Protein AF-0000000083109473 (afdb_homodimer)

Organism: NCBI:txid185642

Solvent-accessible surface area (backbone atoms only — not comparable to full-atom values): 11206 Å² total; per-residue (Å²): 63,61,75,88,48,45,66,63,52,54,71,68,38,37,42,41,31,37,30,34,54,44,98,87,69,42,60,44,39,35,46,24,31,41,76,47,74,61,96,52,35,42,28,25,39,56,46,63,74,85,69,78,60,87,56,74,45,78,36,60,26,15,35,26,34,45,51,58,95,47,79,69,58,28,30,33,41,32,38,26,33,36,26,55,34,50,52,62,97,41,37,34,54,30,45,54,75,45,76,44,62,25,45,46,73,73,129,64,61,76,88,48,45,66,62,52,54,71,66,39,37,43,41,32,37,32,35,56,44,97,86,69,43,62,44,39,35,47,25,31,39,74,46,74,62,97,52,35,41,28,25,39,56,48,63,72,84,68,78,60,86,57,74,44,78,36,58,26,15,36,27,34,46,52,58,95,48,80,68,59,27,29,33,40,32,39,26,32,37,25,56,35,53,52,62,97,41,36,33,54,30,44,55,75,46,77,46,62,24,46,46,75,73,130

Radius of gyration: 15.77 Å; Cα contacts (8 Å, |Δi|>4): 554; chains: 2; bounding box: 43×41×36 Å

Foldseek 3Di:
DDPVCAVVVVVVFFKDWKWWQAPVRDIDIFIWTWDDDDPFKTKIQTDDDDRDPPDKDKTKMKTWGWDDPDPLFIWTKIFTAIWTPDDDPRMIMGGTDDMDIDTNPDD/DDPVCQVVVVVVFFKDWKWWQAPVRDIDIFIWTWDDDDPFKTKIQTDDDDRPPPDKDKTKMKTWGWDDPDPLFIWTKIFIAIWTPDDDPRMIMGGTDDMDIDTNPDD

Structure (mmCIF, N/CA/C/O backbone):
data_AF-0000000083109473-model_v1
#
loop_
_entity.id
_entity.type
_entity.pdbx_description
1 polymer 'Uncharacterized protein'
#
loop_
_atom_site.group_PDB
_atom_site.id
_atom_site.type_symbol
_atom_site.label_atom_id
_atom_site.label_alt_id
_atom_site.label_comp_id
_atom_site.label_asym_id
_atom_site.label_entity_id
_atom_site.label_seq_id
_atom_site.pdbx_PDB_ins_code
_atom_site.Cartn_x
_atom_site.Cartn_y
_atom_site.Cartn_z
_atom_site.occupancy
_atom_site.B_iso_or_equiv
_atom_site.auth_seq_id
_atom_site.auth_comp_id
_atom_site.auth_asym_id
_atom_site.auth_atom_id
_atom_site.pdbx_PDB_model_num
ATOM 1 N N . MET A 1 1 ? 16.203 -0.706 -6.805 1 89.31 1 MET A N 1
ATOM 2 C CA . MET A 1 1 ? 16.938 0.557 -6.727 1 89.31 1 MET A CA 1
ATOM 3 C C . MET A 1 1 ? 18.109 0.446 -5.762 1 89.31 1 MET A C 1
ATOM 5 O O . MET A 1 1 ? 18.016 -0.231 -4.734 1 89.31 1 MET A O 1
ATOM 9 N N . ALA A 1 2 ? 19.234 1.032 -6.312 1 89.25 2 ALA A N 1
ATOM 10 C CA . ALA A 1 2 ? 20.375 1.071 -5.398 1 89.25 2 ALA A CA 1
ATOM 11 C C . ALA A 1 2 ? 20.094 1.984 -4.207 1 89.25 2 ALA A C 1
ATOM 13 O O . ALA A 1 2 ? 19.344 2.955 -4.328 1 89.25 2 ALA A O 1
ATOM 14 N N . GLU A 1 3 ? 20.719 1.641 -3.055 1 90.44 3 GLU A N 1
ATOM 15 C CA . GLU A 1 3 ? 20.484 2.373 -1.815 1 90.44 3 GLU A CA 1
ATOM 16 C C . GLU A 1 3 ? 20.859 3.846 -1.963 1 90.44 3 GLU A C 1
ATOM 18 O O . GLU A 1 3 ? 20.219 4.719 -1.372 1 90.44 3 GLU A O 1
ATOM 23 N N . ASP A 1 4 ? 21.859 4.094 -2.703 1 94.19 4 ASP A N 1
ATOM 24 C CA . ASP A 1 4 ? 22.344 5.469 -2.828 1 94.19 4 ASP A CA 1
ATOM 25 C C . ASP A 1 4 ? 21.391 6.301 -3.689 1 94.19 4 ASP A C 1
ATOM 27 O O . ASP A 1 4 ? 21.469 7.527 -3.709 1 94.19 4 ASP A O 1
ATOM 31 N N . GLU A 1 5 ? 20.453 5.707 -4.387 1 96.25 5 GLU A N 1
ATOM 32 C CA . GLU A 1 5 ? 19.469 6.379 -5.234 1 96.25 5 GLU A CA 1
ATOM 33 C C . GLU A 1 5 ? 18.219 6.766 -4.441 1 96.25 5 GLU A C 1
ATOM 35 O O . GLU A 1 5 ? 17.391 7.535 -4.922 1 96.25 5 GLU A O 1
ATOM 40 N N . LEU A 1 6 ? 18.156 6.32 -3.24 1 96.12 6 LEU A N 1
ATOM 41 C CA . LEU A 1 6 ? 16.938 6.469 -2.438 1 96.12 6 LEU A CA 1
ATOM 42 C C . LEU A 1 6 ? 16.609 7.941 -2.209 1 96.12 6 LEU A C 1
ATOM 44 O O . LEU A 1 6 ? 15.477 8.375 -2.422 1 96.12 6 LEU A O 1
ATOM 48 N N . PRO A 1 7 ? 17.594 8.82 -1.808 1 96.5 7 PRO A N 1
ATOM 49 C CA . PRO A 1 7 ? 17.234 10.227 -1.58 1 96.5 7 PRO A CA 1
ATOM 50 C C . PRO A 1 7 ? 16.656 10.898 -2.826 1 96.5 7 PRO A C 1
ATOM 52 O O . PRO A 1 7 ? 15.688 11.648 -2.734 1 96.5 7 PRO A O 1
ATOM 55 N N . MET A 1 8 ? 17.203 10.672 -3.938 1 96.81 8 MET A N 1
ATOM 56 C CA . MET A 1 8 ? 16.719 11.273 -5.176 1 96.81 8 MET A CA 1
ATOM 57 C C . MET A 1 8 ? 15.336 10.758 -5.527 1 96.81 8 MET A C 1
ATOM 59 O O . MET A 1 8 ? 14.484 11.516 -5.996 1 96.81 8 MET A O 1
ATOM 63 N N . PHE A 1 9 ? 15.172 9.492 -5.363 1 97.5 9 PHE A N 1
ATOM 64 C CA . PHE A 1 9 ? 13.867 8.891 -5.598 1 97.5 9 PHE A CA 1
ATOM 65 C C . PHE A 1 9 ? 12.805 9.547 -4.723 1 97.5 9 PHE A C 1
ATOM 67 O O . PHE A 1 9 ? 11.75 9.961 -5.219 1 97.5 9 PHE A O 1
ATOM 74 N N . LEU A 1 10 ? 13.047 9.703 -3.438 1 97.94 10 LEU A N 1
ATOM 75 C CA . LEU A 1 10 ? 12.086 10.266 -2.496 1 97.94 10 LEU A CA 1
ATOM 76 C C . LEU A 1 10 ? 11.852 11.75 -2.775 1 97.94 10 LEU A C 1
ATOM 78 O O . LEU A 1 10 ? 10.75 12.258 -2.559 1 97.94 10 LEU A O 1
ATOM 82 N N . ALA A 1 11 ? 12.883 12.422 -3.254 1 97.5 11 ALA A N 1
ATOM 83 C CA . ALA A 1 11 ? 12.773 13.844 -3.568 1 97.5 11 ALA A CA 1
ATOM 84 C C . ALA A 1 11 ? 11.742 14.078 -4.668 1 97.5 11 ALA A C 1
ATOM 86 O O . ALA A 1 11 ? 11.203 15.18 -4.805 1 97.5 11 ALA A O 1
ATOM 87 N N . GLN A 1 12 ? 11.438 13.102 -5.492 1 97.5 12 GLN A N 1
ATOM 88 C CA . GLN A 1 12 ? 10.453 13.211 -6.559 1 97.5 12 GLN A CA 1
ATOM 89 C C . GLN A 1 12 ? 9.031 13.023 -6.023 1 97.5 12 GLN A C 1
ATOM 91 O O . GLN A 1 12 ? 8.07 13.039 -6.789 1 97.5 12 GLN A O 1
ATOM 96 N N . ARG A 1 13 ? 8.891 12.773 -4.758 1 97.75 13 ARG A N 1
ATOM 97 C CA . ARG A 1 13 ? 7.617 12.633 -4.062 1 97.75 13 ARG A CA 1
ATOM 98 C C . ARG A 1 13 ? 6.781 11.516 -4.676 1 97.75 13 ARG A C 1
ATOM 100 O O . ARG A 1 13 ? 5.637 11.734 -5.074 1 97.75 13 ARG A O 1
ATOM 107 N N . PRO A 1 14 ? 7.414 10.312 -4.645 1 97.94 14 PRO A N 1
ATOM 108 C CA . PRO A 1 14 ? 6.707 9.188 -5.254 1 97.94 14 PRO A CA 1
ATOM 109 C C . PRO A 1 14 ? 5.41 8.844 -4.523 1 97.94 14 PRO A C 1
ATOM 111 O O . PRO A 1 14 ? 5.258 9.164 -3.344 1 97.94 14 PRO A O 1
ATOM 114 N N . THR A 1 15 ? 4.516 8.172 -5.258 1 97.12 15 THR A N 1
ATOM 115 C CA . THR A 1 15 ? 3.242 7.699 -4.727 1 97.12 15 THR A CA 1
ATOM 116 C C . THR A 1 15 ? 3.324 6.219 -4.367 1 97.12 15 THR A C 1
ATOM 118 O O . THR A 1 15 ? 4.195 5.504 -4.859 1 97.12 15 THR A O 1
ATOM 121 N N . GLY A 1 16 ? 2.434 5.809 -3.549 1 97.25 16 GLY A N 1
ATOM 122 C CA . GLY A 1 16 ? 2.279 4.43 -3.119 1 97.25 16 GLY A CA 1
ATOM 123 C C . GLY A 1 16 ? 1.173 4.242 -2.098 1 97.25 16 GLY A C 1
ATOM 124 O O . GLY A 1 16 ? 0.031 4.641 -2.332 1 97.25 16 GLY A O 1
ATOM 125 N N . ALA A 1 17 ? 1.591 3.492 -0.991 1 97.69 17 ALA A N 1
ATOM 126 C CA . ALA A 1 17 ? 0.589 3.215 0.036 1 97.69 17 ALA A CA 1
ATOM 127 C C . ALA A 1 17 ? 1.208 3.246 1.43 1 97.69 17 ALA A C 1
ATOM 129 O O . ALA A 1 17 ? 2.414 3.035 1.586 1 97.69 17 ALA A O 1
ATOM 130 N N . ILE A 1 18 ? 0.401 3.547 2.375 1 97.12 18 ILE A N 1
ATOM 131 C CA . ILE A 1 18 ? 0.728 3.352 3.783 1 97.12 18 ILE A CA 1
ATOM 132 C C . ILE A 1 18 ? -0.188 2.287 4.383 1 97.12 18 ILE A C 1
ATOM 134 O O . ILE A 1 18 ? -1.39 2.266 4.105 1 97.12 18 ILE A O 1
ATOM 138 N N . CYS A 1 19 ? 0.355 1.476 5.148 1 96.5 19 CYS A N 1
ATOM 139 C CA . CYS A 1 19 ? -0.359 0.414 5.848 1 96.5 19 CYS A CA 1
ATOM 140 C C . CYS A 1 19 ? -0.305 0.623 7.355 1 96.5 19 CYS A C 1
ATOM 142 O O . CYS A 1 19 ? 0.757 0.91 7.91 1 96.5 19 CYS A O 1
ATOM 144 N N . VAL A 1 20 ? -1.401 0.48 7.988 1 95.31 20 VAL A N 1
ATOM 145 C CA . VAL A 1 20 ? -1.485 0.603 9.438 1 95.31 20 VAL A CA 1
ATOM 146 C C . VAL A 1 20 ? -2.443 -0.449 9.992 1 95.31 20 VAL A C 1
ATOM 148 O O . VAL A 1 20 ? -3.188 -1.078 9.242 1 95.31 20 VAL A O 1
ATOM 151 N N . VAL A 1 21 ? -2.303 -0.639 11.266 1 89.44 21 VAL A N 1
ATOM 152 C CA . VAL A 1 21 ? -3.357 -1.321 12.016 1 89.44 21 VAL A CA 1
ATOM 153 C C . VAL A 1 21 ? -4.312 -0.294 12.617 1 89.44 21 VAL A C 1
ATOM 155 O O . VAL A 1 21 ? -3.893 0.57 13.391 1 89.44 21 VAL A O 1
ATOM 158 N N . ASP A 1 22 ? -5.504 -0.406 12.219 1 81 22 ASP A N 1
ATOM 159 C CA . ASP A 1 22 ? -6.43 0.628 12.672 1 81 22 ASP A CA 1
ATOM 160 C C . ASP A 1 22 ? -6.934 0.334 14.078 1 81 22 ASP A C 1
ATOM 162 O O . ASP A 1 22 ? -6.461 -0.601 14.734 1 81 22 ASP A O 1
ATOM 166 N N . ALA A 1 23 ? -7.879 1.216 14.562 1 77.81 23 ALA A N 1
ATOM 167 C CA . ALA A 1 23 ? -8.336 1.169 15.953 1 77.81 23 ALA A CA 1
ATOM 168 C C . ALA A 1 23 ? -9.055 -0.147 16.25 1 77.81 23 ALA A C 1
ATOM 170 O O . ALA A 1 23 ? -9.125 -0.572 17.406 1 77.81 23 ALA A O 1
ATOM 171 N N . ASP A 1 24 ? -9.609 -0.786 15.227 1 79.19 24 ASP A N 1
ATOM 172 C CA . ASP A 1 24 ? -10.312 -2.055 15.406 1 79.19 24 ASP A CA 1
ATOM 173 C C . ASP A 1 24 ? -9.344 -3.234 15.281 1 79.19 24 ASP A C 1
ATOM 175 O O . ASP A 1 24 ? -9.773 -4.391 15.266 1 79.19 24 ASP A O 1
ATOM 179 N N . GLY A 1 25 ? -8.062 -2.949 15.148 1 83.06 25 GLY A N 1
ATOM 180 C CA . GLY A 1 25 ? -7.059 -3.99 15.008 1 83.06 25 GLY A CA 1
ATOM 181 C C . GLY A 1 25 ? -6.977 -4.562 13.609 1 83.06 25 GLY A C 1
ATOM 182 O O . GLY A 1 25 ? -6.344 -5.598 13.391 1 83.06 25 GLY A O 1
ATOM 183 N N . GLN A 1 26 ? -7.621 -3.932 12.68 1 87.88 26 GLN A N 1
ATOM 184 C CA . GLN A 1 26 ? -7.633 -4.414 11.297 1 87.88 26 GLN A CA 1
ATOM 185 C C . GLN A 1 26 ? -6.555 -3.73 10.469 1 87.88 26 GLN A C 1
ATOM 187 O O . GLN A 1 26 ? -6.227 -2.564 10.703 1 87.88 26 GLN A O 1
ATOM 192 N N . LEU A 1 27 ? -6.016 -4.52 9.531 1 93.5 27 LEU A N 1
ATOM 193 C CA . LEU A 1 27 ? -5.055 -3.949 8.602 1 93.5 27 LEU A CA 1
ATOM 194 C C . LEU A 1 27 ? -5.746 -3.018 7.609 1 93.5 27 LEU A C 1
ATOM 196 O O . LEU A 1 27 ? -6.781 -3.371 7.035 1 93.5 27 LEU A O 1
ATOM 200 N N . LEU A 1 28 ? -5.234 -1.873 7.512 1 94.75 28 LEU A N 1
ATOM 201 C CA . LEU A 1 28 ? -5.758 -0.86 6.598 1 94.75 28 LEU A CA 1
ATOM 202 C C . LEU A 1 28 ? -4.648 -0.296 5.719 1 94.75 28 LEU A C 1
ATOM 204 O O . LEU A 1 28 ? -3.637 0.195 6.227 1 94.75 28 LEU A O 1
ATOM 208 N N . ALA A 1 29 ? -4.762 -0.419 4.449 1 96.25 29 ALA A N 1
ATOM 209 C CA . ALA A 1 29 ? -3.863 0.189 3.473 1 96.25 29 ALA A CA 1
ATOM 210 C C . ALA A 1 29 ? -4.543 1.349 2.748 1 96.25 29 ALA A C 1
ATOM 212 O O . ALA A 1 29 ? -5.672 1.214 2.27 1 96.25 29 ALA A O 1
ATOM 213 N N . LEU A 1 30 ? -3.918 2.49 2.645 1 95.38 30 LEU A N 1
ATOM 214 C CA . LEU A 1 30 ? -4.438 3.693 2.006 1 95.38 30 LEU A CA 1
ATOM 215 C C . LEU A 1 30 ? -3.434 4.258 1.007 1 95.38 30 LEU A C 1
ATOM 217 O O . LEU A 1 30 ? -2.223 4.133 1.202 1 95.38 30 LEU A O 1
ATOM 221 N N . PRO A 1 31 ? -3.926 4.891 -0.05 1 96.19 31 PRO A N 1
ATOM 222 C CA . PRO A 1 31 ? -2.988 5.582 -0.938 1 96.19 31 PRO A CA 1
ATOM 223 C C . PRO A 1 31 ? -2.205 6.68 -0.226 1 96.19 31 PRO A C 1
ATOM 225 O O . PRO A 1 31 ? -2.752 7.375 0.634 1 96.19 31 PRO A O 1
ATOM 228 N N . ALA A 1 32 ? -0.976 6.797 -0.579 1 96.56 32 ALA A N 1
ATOM 229 C CA . ALA A 1 32 ? -0.123 7.793 0.061 1 96.56 32 ALA A CA 1
ATOM 230 C C . ALA A 1 32 ? 0.896 8.359 -0.925 1 96.56 32 ALA A C 1
ATOM 232 O O . ALA A 1 32 ? 1.277 7.684 -1.887 1 96.56 32 ALA A O 1
ATOM 233 N N . ARG A 1 33 ? 1.326 9.602 -0.652 1 96.81 33 ARG A N 1
ATOM 234 C CA . ARG A 1 33 ? 2.398 10.273 -1.383 1 96.81 33 ARG A CA 1
ATOM 235 C C . ARG A 1 33 ? 3.443 10.836 -0.426 1 96.81 33 ARG A C 1
ATOM 237 O O . ARG A 1 33 ? 3.104 11.539 0.528 1 96.81 33 ARG A O 1
ATOM 244 N N . VAL A 1 34 ? 4.68 10.586 -0.738 1 98.25 34 VAL A N 1
ATOM 245 C CA . VAL A 1 34 ? 5.766 11.109 0.086 1 98.25 34 VAL A CA 1
ATOM 246 C C . VAL A 1 34 ? 5.852 12.625 -0.084 1 98.25 34 VAL A C 1
ATOM 248 O O . VAL A 1 34 ? 5.848 13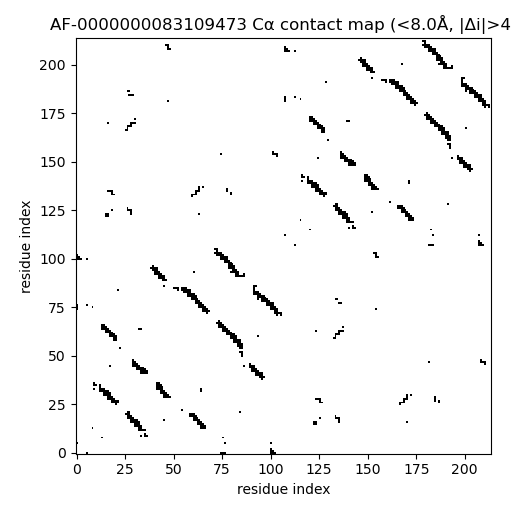.133 -1.209 1 98.25 34 VAL A O 1
ATOM 251 N N . VAL A 1 35 ? 5.973 13.305 1.059 1 97.38 35 VAL A N 1
ATOM 252 C CA . VAL A 1 35 ? 6.027 14.758 0.957 1 97.38 35 VAL A CA 1
ATOM 253 C C . VAL A 1 35 ? 7.289 15.281 1.642 1 97.38 35 VAL A C 1
ATOM 255 O O . VAL A 1 35 ? 7.719 16.406 1.388 1 97.38 35 VAL A O 1
ATOM 258 N N . ASP A 1 36 ? 7.812 14.539 2.574 1 97.75 36 ASP A N 1
ATOM 259 C CA . ASP A 1 36 ? 9.062 14.883 3.246 1 97.75 36 ASP A CA 1
ATOM 260 C C . ASP A 1 36 ? 9.781 13.633 3.754 1 97.75 36 ASP A C 1
ATOM 262 O O . ASP A 1 36 ? 9.148 12.586 3.947 1 97.75 36 ASP A O 1
ATOM 266 N N . PHE A 1 37 ? 11.117 13.75 3.848 1 97.69 37 PHE A N 1
ATOM 267 C CA . PHE A 1 37 ? 11.883 12.609 4.336 1 97.69 37 PHE A CA 1
ATOM 268 C C . PHE A 1 37 ? 13.242 13.055 4.855 1 97.69 37 PHE A C 1
ATOM 270 O O . PHE A 1 37 ? 13.828 14.008 4.34 1 97.69 37 PHE A O 1
ATOM 277 N N . ASP A 1 38 ? 13.664 12.375 5.914 1 95.69 38 ASP A N 1
ATOM 278 C CA . ASP A 1 38 ? 15.047 12.453 6.379 1 95.69 38 ASP A CA 1
ATOM 279 C C . ASP A 1 38 ? 15.523 11.102 6.898 1 95.69 38 ASP A C 1
ATOM 281 O O . ASP A 1 38 ? 14.953 10.062 6.566 1 95.69 38 ASP A O 1
ATOM 285 N N . SER A 1 39 ? 16.609 11.039 7.645 1 90.88 39 SER A N 1
ATOM 286 C CA . SER A 1 39 ? 17.188 9.758 8.047 1 90.88 39 SER A CA 1
ATOM 287 C C . SER A 1 39 ? 16.312 9.055 9.078 1 90.88 39 SER A C 1
ATOM 289 O O . SER A 1 39 ? 16.375 7.836 9.234 1 90.88 39 SER A O 1
ATOM 291 N N . ALA A 1 40 ? 15.445 9.789 9.711 1 96.56 40 ALA A N 1
ATOM 292 C CA . ALA A 1 40 ? 14.719 9.234 10.852 1 96.56 40 ALA A CA 1
ATOM 293 C C . ALA A 1 40 ? 13.227 9.133 10.555 1 96.56 40 ALA A C 1
ATOM 295 O O . ALA A 1 40 ? 12.5 8.398 11.234 1 96.56 40 ALA A O 1
ATOM 296 N N . THR A 1 41 ? 12.828 9.961 9.578 1 98.12 41 THR A N 1
ATOM 297 C CA . THR A 1 41 ? 11.383 10.016 9.391 1 98.12 41 THR A CA 1
ATOM 298 C C . THR A 1 41 ? 11.031 10.07 7.906 1 98.12 41 THR A C 1
ATOM 300 O O . THR A 1 41 ? 11.852 10.469 7.082 1 98.12 41 THR A O 1
ATOM 303 N N . ILE A 1 42 ? 9.875 9.641 7.547 1 98.44 42 ILE A N 1
ATOM 304 C CA . ILE A 1 42 ? 9.242 9.844 6.25 1 98.44 42 ILE A CA 1
ATOM 305 C C . ILE A 1 42 ? 7.805 10.328 6.449 1 98.44 42 ILE A C 1
ATOM 307 O O . ILE A 1 42 ? 7.047 9.75 7.227 1 98.44 42 ILE A O 1
ATOM 311 N N . ALA A 1 43 ? 7.492 11.461 5.859 1 98.12 43 ALA A N 1
ATOM 312 C CA . ALA A 1 43 ? 6.148 12.031 5.918 1 98.12 43 ALA A CA 1
ATOM 313 C C . ALA A 1 43 ? 5.395 11.789 4.613 1 98.12 43 ALA A C 1
ATOM 315 O O . ALA A 1 43 ? 5.953 11.969 3.525 1 98.12 43 ALA A O 1
ATOM 316 N N . VAL A 1 44 ? 4.105 11.352 4.762 1 97.44 44 VAL A N 1
ATOM 317 C CA . VAL A 1 44 ? 3.271 11.094 3.592 1 97.44 44 VAL A CA 1
ATOM 318 C C . VAL A 1 44 ? 1.915 11.773 3.762 1 97.44 44 VAL A C 1
ATOM 320 O O . VAL A 1 44 ? 1.393 11.867 4.875 1 97.44 44 VAL A O 1
ATOM 323 N N . THR A 1 45 ? 1.381 12.312 2.666 1 95.31 45 THR A N 1
ATOM 324 C CA . THR A 1 45 ? -0.047 12.617 2.646 1 95.31 45 THR A CA 1
ATOM 325 C C . THR A 1 45 ? -0.864 11.344 2.436 1 95.31 45 THR A C 1
ATOM 327 O O . THR A 1 45 ? -0.491 10.484 1.631 1 95.31 45 THR A O 1
ATOM 330 N N . VAL A 1 46 ? -1.904 11.211 3.207 1 93.69 46 VAL A N 1
ATOM 331 C CA . VAL A 1 46 ? -2.76 10.031 3.135 1 93.69 46 VAL A CA 1
ATOM 332 C C . VAL A 1 46 ? -4.113 10.406 2.541 1 93.69 46 VAL A C 1
ATOM 334 O O . VAL A 1 46 ? -4.754 11.367 2.992 1 93.69 46 VAL A O 1
ATOM 337 N N . ASP A 1 47 ? -4.461 9.711 1.501 1 82.81 47 ASP A N 1
ATOM 338 C CA . ASP A 1 47 ? -5.711 9.961 0.786 1 82.81 47 ASP A CA 1
ATOM 339 C C . ASP A 1 47 ? -6.613 8.727 0.815 1 82.81 47 ASP A C 1
ATOM 341 O O . ASP A 1 47 ? -6.195 7.652 1.257 1 82.81 47 ASP A O 1
ATOM 345 N N . GLY A 1 48 ? -7.859 8.945 0.378 1 69.94 48 GLY A N 1
ATOM 346 C CA . GLY A 1 48 ? -8.852 7.875 0.327 1 69.94 48 GLY A CA 1
ATOM 347 C C . GLY A 1 48 ? -9.914 8 1.396 1 69.94 48 GLY A C 1
ATOM 348 O O . GLY A 1 48 ? -10.578 9.039 1.506 1 69.94 48 GLY A O 1
ATOM 349 N N . VAL A 1 49 ? -9.922 7.043 2.307 1 65.75 49 VAL A N 1
ATOM 350 C CA . VAL A 1 49 ? -11.07 6.957 3.203 1 65.75 49 VAL A CA 1
ATOM 351 C C . VAL A 1 49 ? -10.844 7.852 4.422 1 65.75 49 VAL A C 1
ATOM 353 O O . VAL A 1 49 ? -9.695 8.133 4.789 1 65.75 49 VAL A O 1
ATOM 356 N N . ASP A 1 50 ? -11.945 8.352 4.766 1 68.69 50 ASP A N 1
ATOM 357 C CA . ASP A 1 50 ? -11.914 9.055 6.043 1 68.69 50 ASP A CA 1
ATOM 358 C C . ASP A 1 50 ? -11.602 8.102 7.191 1 68.69 50 ASP A C 1
ATOM 360 O O . ASP A 1 50 ? -12.312 7.113 7.395 1 68.69 50 ASP A O 1
ATOM 364 N N . VAL A 1 51 ? -10.422 8.172 7.664 1 64.94 51 VAL A N 1
ATOM 365 C CA . VAL A 1 51 ? -10.07 7.34 8.812 1 64.94 51 VAL A CA 1
ATOM 366 C C . VAL A 1 51 ? -10.703 7.918 10.078 1 64.94 51 VAL A C 1
ATOM 368 O O . VAL A 1 51 ? -10.672 9.133 10.297 1 64.94 51 VAL A O 1
ATOM 371 N N . ASP A 1 52 ? -11.469 6.965 10.664 1 62.69 52 ASP A N 1
ATOM 372 C CA . ASP A 1 52 ? -12.086 7.391 11.914 1 62.69 52 ASP A CA 1
ATOM 373 C C . ASP A 1 52 ? -11.023 7.859 12.914 1 62.69 52 ASP A C 1
ATOM 375 O O . ASP A 1 52 ? -10.188 7.07 13.352 1 62.69 52 ASP A O 1
ATOM 379 N N . ALA A 1 53 ? -11.055 9.094 13.234 1 61.09 53 ALA A N 1
ATOM 380 C CA . ALA A 1 53 ? -10.062 9.742 14.086 1 61.09 53 ALA A CA 1
ATOM 381 C C . ALA A 1 53 ? -10.555 9.836 15.523 1 61.09 53 ALA A C 1
ATOM 383 O O . ALA A 1 53 ? -10.188 10.758 16.25 1 61.09 53 ALA A O 1
ATOM 384 N N . THR A 1 54 ? -11.312 8.898 15.797 1 58.66 54 THR A N 1
ATOM 385 C CA . THR A 1 54 ? -11.812 9.109 17.156 1 58.66 54 THR A CA 1
ATOM 386 C C . THR A 1 54 ? -10.68 9 18.172 1 58.66 54 THR A C 1
ATOM 388 O O . THR A 1 54 ? -10.672 9.711 19.172 1 58.66 54 THR A O 1
ATOM 391 N N . HIS A 1 55 ? -9.711 8.164 17.828 1 71.75 55 HIS A N 1
ATOM 392 C CA . HIS A 1 55 ? -8.602 7.992 18.75 1 71.75 55 HIS A CA 1
ATOM 393 C C . HIS A 1 55 ? -7.266 7.988 18.016 1 71.75 55 HIS A C 1
ATOM 395 O O . HIS A 1 55 ? -7.184 7.52 16.875 1 71.75 55 HIS A O 1
ATOM 401 N N . SER A 1 56 ? -6.391 8.734 18.641 1 81.69 56 SER A N 1
ATOM 402 C CA . SER A 1 56 ? -5.035 8.742 18.094 1 81.69 56 SER A CA 1
ATOM 403 C C . SER A 1 56 ? -4.09 7.906 18.953 1 81.69 56 SER A C 1
ATOM 405 O O . SER A 1 56 ? -4.164 7.938 20.172 1 81.69 56 SER A O 1
ATOM 407 N N . ALA A 1 57 ? -3.406 7.074 18.375 1 88.25 57 ALA A N 1
ATOM 408 C CA . ALA A 1 57 ? -2.395 6.273 19.047 1 88.25 57 ALA A CA 1
ATOM 409 C C . ALA A 1 57 ? -1.21 5.988 18.141 1 88.25 57 ALA A C 1
ATOM 411 O O . ALA A 1 57 ? -1.33 6.074 16.906 1 88.25 57 ALA A O 1
ATOM 412 N N . GLU A 1 58 ? -0.12 5.777 18.797 1 92.75 58 GLU A N 1
ATOM 413 C CA . GLU A 1 58 ? 1.02 5.277 18.031 1 92.75 58 GLU A CA 1
ATOM 414 C C . GLU A 1 58 ? 0.808 3.828 17.609 1 92.75 58 GLU A C 1
ATOM 41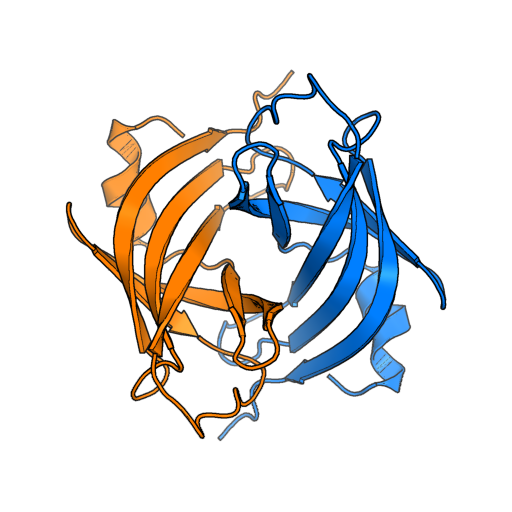6 O O . GLU A 1 58 ? 0.336 3.008 18.406 1 92.75 58 GLU A O 1
ATOM 421 N N . THR A 1 59 ? 1.033 3.529 16.406 1 93 59 THR A N 1
ATOM 422 C CA . THR A 1 59 ? 0.869 2.17 15.898 1 93 59 THR A CA 1
ATOM 423 C C . THR A 1 59 ? 1.952 1.84 14.875 1 93 59 THR A C 1
ATOM 425 O O . THR A 1 59 ? 2.613 2.738 14.352 1 93 59 THR A O 1
ATOM 428 N N . GLN A 1 60 ? 2.143 0.538 14.664 1 94.38 60 GLN A N 1
ATOM 429 C CA . GLN A 1 60 ? 3.039 0.108 13.594 1 94.38 60 GLN A CA 1
ATOM 430 C C . GLN A 1 60 ? 2.521 0.552 12.234 1 94.38 60 GLN A C 1
ATOM 432 O O . GLN A 1 60 ? 1.312 0.56 11.992 1 94.38 60 GLN A O 1
ATOM 437 N N . ALA A 1 61 ? 3.477 0.876 11.398 1 96.75 61 ALA A N 1
ATOM 438 C CA . ALA A 1 61 ? 3.113 1.265 10.039 1 96.75 61 ALA A CA 1
ATOM 439 C C . ALA A 1 61 ? 4.195 0.856 9.047 1 96.75 61 ALA A C 1
ATOM 441 O O . ALA A 1 61 ? 5.336 0.593 9.438 1 96.75 61 ALA A O 1
ATOM 442 N N . CYS A 1 62 ? 3.863 0.772 7.824 1 97.38 62 CYS A N 1
ATOM 443 C CA . CYS A 1 62 ? 4.762 0.503 6.707 1 97.38 62 CYS A CA 1
ATOM 444 C C . CYS A 1 62 ? 4.352 1.308 5.477 1 97.38 62 CYS A C 1
ATOM 446 O O . CYS A 1 62 ? 3.176 1.344 5.113 1 97.38 62 CYS A O 1
ATOM 448 N N . VAL A 1 63 ? 5.254 1.979 4.879 1 97.94 63 VAL A N 1
ATOM 449 C CA . VAL A 1 63 ? 5.051 2.717 3.639 1 97.94 63 VAL A CA 1
ATOM 450 C C . VAL A 1 63 ? 5.766 2.01 2.49 1 97.94 63 VAL A C 1
ATOM 452 O O . VAL A 1 63 ? 6.918 1.595 2.633 1 97.94 63 VAL A O 1
ATOM 455 N N . VAL A 1 64 ? 5.07 1.788 1.407 1 97.25 64 VAL A N 1
ATOM 456 C CA . VAL A 1 64 ? 5.695 1.368 0.158 1 97.25 64 VAL A CA 1
ATOM 457 C C . VAL A 1 64 ? 5.469 2.432 -0.916 1 97.25 64 VAL A C 1
ATOM 459 O O . VAL A 1 64 ? 4.355 2.928 -1.083 1 97.25 64 VAL A O 1
ATOM 462 N N . ALA A 1 65 ? 6.512 2.889 -1.536 1 97.5 65 ALA A N 1
ATOM 463 C CA . ALA A 1 65 ? 6.484 3.836 -2.646 1 97.5 65 ALA A CA 1
ATOM 464 C C . ALA A 1 65 ? 7.281 3.311 -3.838 1 97.5 65 ALA A C 1
ATOM 466 O O . ALA A 1 65 ? 8.336 2.699 -3.662 1 97.5 65 ALA A O 1
ATOM 467 N N . ASP A 1 66 ? 6.754 3.535 -5.016 1 96.69 66 ASP A N 1
ATOM 468 C CA . ASP A 1 66 ? 7.434 2.971 -6.18 1 96.69 66 ASP A CA 1
ATOM 469 C C . ASP A 1 66 ? 7.184 3.82 -7.426 1 96.69 66 ASP A C 1
ATOM 471 O O . ASP A 1 66 ? 6.406 4.773 -7.387 1 96.69 66 ASP A O 1
ATOM 475 N N . THR A 1 67 ? 7.918 3.555 -8.43 1 94.94 67 THR A N 1
ATOM 476 C CA . THR A 1 67 ? 7.789 4.141 -9.758 1 94.94 67 THR A CA 1
ATOM 477 C C . THR A 1 67 ? 8.109 3.109 -10.836 1 94.94 67 THR A C 1
ATOM 479 O O . THR A 1 67 ? 8.852 2.156 -10.594 1 94.94 67 THR A O 1
ATOM 482 N N . PHE A 1 68 ? 7.473 3.297 -11.992 1 93.62 68 PHE A N 1
ATOM 483 C CA . PHE A 1 68 ? 7.762 2.434 -13.133 1 93.62 68 PHE A CA 1
ATOM 484 C C . PHE A 1 68 ? 7.266 3.062 -14.43 1 93.62 68 PHE A C 1
ATOM 486 O O . PHE A 1 68 ? 6.281 3.803 -14.43 1 93.62 68 PHE A O 1
ATOM 493 N N . THR A 1 69 ? 8.109 2.861 -15.531 1 91.25 69 THR A N 1
ATOM 494 C CA . THR A 1 69 ? 7.582 3.137 -16.859 1 91.25 69 THR A CA 1
ATOM 495 C C . THR A 1 69 ? 6.699 1.987 -17.344 1 91.25 69 THR A C 1
ATOM 497 O O . THR A 1 69 ? 5.574 2.209 -17.797 1 91.25 69 THR A O 1
ATOM 500 N N . ALA A 1 70 ? 7.223 0.739 -17.25 1 91.5 70 ALA A N 1
ATOM 501 C CA . ALA A 1 70 ? 6.488 -0.521 -17.328 1 91.5 70 ALA A CA 1
ATOM 502 C C . ALA A 1 70 ? 6.566 -1.283 -16 1 91.5 70 ALA A C 1
ATOM 504 O O . ALA A 1 70 ? 7.582 -1.222 -15.305 1 91.5 70 ALA A O 1
ATOM 505 N N . TYR A 1 71 ? 5.492 -1.928 -15.672 1 90.31 71 TYR A N 1
ATOM 506 C CA . TYR A 1 71 ? 5.422 -2.549 -14.352 1 90.31 71 TYR A CA 1
ATOM 507 C C . TYR A 1 71 ? 6.609 -3.477 -14.117 1 90.31 71 TYR A C 1
ATOM 509 O O . TYR A 1 71 ? 7.102 -3.6 -13 1 90.31 71 TYR A O 1
ATOM 517 N N . ARG A 1 72 ? 7.133 -4.078 -15.109 1 87.06 72 ARG A N 1
ATOM 518 C CA . ARG A 1 72 ? 8.266 -4.988 -14.984 1 87.06 72 ARG A CA 1
ATOM 519 C C . ARG A 1 72 ? 9.523 -4.242 -14.539 1 87.06 72 ARG A C 1
ATOM 521 O O . ARG A 1 72 ? 10.492 -4.859 -14.094 1 87.06 72 ARG A O 1
ATOM 528 N N . ASP A 1 73 ? 9.617 -2.932 -14.766 1 90.25 73 ASP A N 1
ATOM 529 C CA . ASP A 1 73 ? 10.773 -2.107 -14.422 1 90.25 73 ASP A CA 1
ATOM 530 C C . ASP A 1 73 ? 10.57 -1.427 -13.07 1 90.25 73 ASP A C 1
ATOM 532 O O . ASP A 1 73 ? 11.25 -0.444 -12.758 1 90.25 73 ASP A O 1
ATOM 536 N N . ILE A 1 74 ? 9.711 -1.907 -12.297 1 93.75 74 ILE A N 1
ATOM 537 C CA . ILE A 1 74 ? 9.305 -1.226 -11.07 1 93.75 74 ILE A CA 1
ATOM 538 C C . ILE A 1 74 ? 10.492 -1.145 -10.109 1 93.75 74 ILE A C 1
ATOM 540 O O . ILE A 1 74 ? 11.273 -2.088 -10.008 1 93.75 74 ILE A O 1
ATOM 544 N N . ARG A 1 75 ? 10.648 -0.048 -9.531 1 94.69 75 ARG A N 1
ATOM 545 C CA . ARG A 1 75 ? 11.602 0.171 -8.445 1 94.69 75 ARG A CA 1
ATOM 546 C C . ARG A 1 75 ? 11 1.036 -7.348 1 94.69 75 ARG A C 1
ATOM 548 O 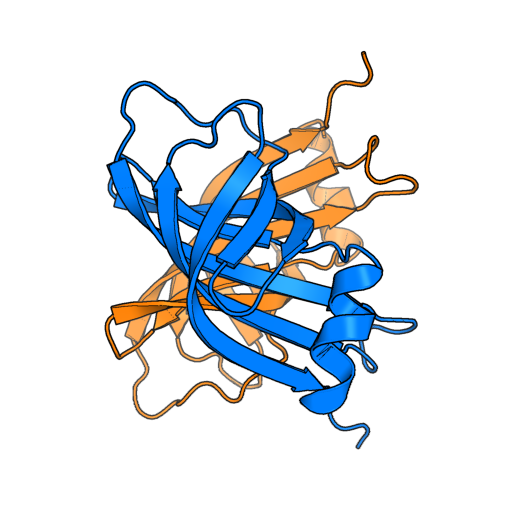O . ARG A 1 75 ? 10.086 1.829 -7.602 1 94.69 75 ARG A O 1
ATOM 555 N N . GLY A 1 76 ? 11.5 0.847 -6.156 1 96.44 76 GLY A N 1
ATOM 556 C CA . GLY A 1 76 ? 10.914 1.605 -5.059 1 96.44 76 GLY A CA 1
ATOM 557 C C . GLY A 1 76 ? 11.547 1.291 -3.715 1 96.44 76 GLY A C 1
ATOM 558 O O . GLY A 1 76 ? 12.695 0.861 -3.648 1 96.44 76 GLY A O 1
ATOM 559 N N . ALA A 1 77 ? 10.852 1.624 -2.664 1 96.06 77 ALA A N 1
ATOM 560 C CA . ALA A 1 77 ? 11.32 1.445 -1.292 1 96.06 77 ALA A CA 1
ATOM 561 C C . ALA A 1 77 ? 10.172 1.03 -0.371 1 96.06 77 ALA A C 1
ATOM 563 O O . ALA A 1 77 ? 9.023 1.409 -0.592 1 96.06 77 ALA A O 1
ATOM 564 N N . ILE A 1 78 ? 10.492 0.267 0.589 1 96.19 78 ILE A N 1
ATOM 565 C CA . ILE A 1 78 ? 9.641 -0.118 1.707 1 96.19 78 ILE A CA 1
ATOM 566 C C . ILE A 1 78 ? 10.203 0.45 3.008 1 96.19 78 ILE A C 1
ATOM 568 O O . ILE A 1 78 ? 11.375 0.238 3.328 1 96.19 78 ILE A O 1
ATOM 572 N N . VAL A 1 79 ? 9.398 1.185 3.689 1 96.69 79 VAL A N 1
ATOM 573 C CA . VAL A 1 79 ? 9.828 1.847 4.918 1 96.69 79 VAL A CA 1
ATOM 574 C C . VAL A 1 79 ? 8.922 1.428 6.074 1 96.69 79 VAL A C 1
ATOM 576 O O . VAL A 1 79 ? 7.711 1.642 6.027 1 96.69 79 VAL A O 1
ATOM 579 N N . GLN A 1 80 ? 9.539 0.842 7.043 1 96.75 80 GLN A N 1
ATOM 580 C CA . GLN A 1 80 ? 8.797 0.363 8.203 1 96.75 80 GLN A CA 1
ATOM 581 C C . GLN A 1 80 ? 9.109 1.199 9.445 1 96.75 80 GLN A C 1
ATOM 583 O O . GLN A 1 80 ? 10.203 1.748 9.562 1 96.75 80 GLN A O 1
ATOM 588 N N . GLY A 1 81 ? 8.125 1.242 10.352 1 96.81 81 GLY A N 1
ATOM 589 C CA . GLY A 1 81 ? 8.297 1.953 11.609 1 96.81 81 GLY A CA 1
ATOM 590 C C . GLY A 1 81 ? 6.992 2.15 12.367 1 96.81 81 GLY A C 1
ATOM 591 O O . GLY A 1 81 ? 6.148 1.255 12.398 1 96.81 81 GLY A O 1
ATOM 592 N N . THR A 1 82 ? 6.914 3.268 13.102 1 96.69 82 THR A N 1
ATOM 593 C CA . THR A 1 82 ? 5.711 3.611 13.852 1 96.69 82 THR A CA 1
ATOM 594 C C . THR A 1 82 ? 5.184 4.98 13.438 1 96.69 82 THR A C 1
ATOM 596 O O . THR A 1 82 ? 5.945 5.828 12.961 1 96.69 82 THR A O 1
ATOM 599 N N . VAL A 1 83 ? 3.92 5.121 13.555 1 96 83 VAL A N 1
ATOM 600 C CA . VAL A 1 83 ? 3.256 6.367 13.188 1 96 83 VAL A CA 1
ATOM 601 C C . VAL A 1 83 ? 2.188 6.707 14.227 1 96 83 VAL A C 1
ATOM 603 O O . VAL A 1 83 ? 1.627 5.816 14.867 1 96 83 VAL A O 1
ATOM 606 N N . THR A 1 84 ? 2.012 8.016 14.492 1 92.94 84 THR A N 1
ATOM 607 C CA . THR A 1 84 ? 0.795 8.438 15.172 1 92.94 84 THR A CA 1
ATOM 608 C C . THR A 1 84 ? -0.394 8.422 14.219 1 92.94 84 THR A C 1
ATOM 610 O O . THR A 1 84 ? -0.341 9.023 13.141 1 92.94 84 THR A O 1
ATOM 613 N N . TRP A 1 85 ? -1.508 7.762 14.602 1 91.5 85 TRP A N 1
ATOM 614 C CA . TRP A 1 85 ? -2.639 7.547 13.703 1 91.5 85 TRP A CA 1
ATOM 615 C C . TRP A 1 85 ? -3.955 7.875 14.398 1 91.5 85 TRP A C 1
ATOM 617 O O . TRP A 1 85 ? -4.16 7.504 15.562 1 91.5 85 TRP A O 1
ATOM 627 N N . PRO A 1 86 ? -4.871 8.508 13.781 1 90.94 86 PRO A N 1
ATOM 628 C CA . PRO A 1 86 ? -4.867 8.898 12.367 1 90.94 86 PRO A CA 1
ATOM 629 C C . PRO A 1 86 ?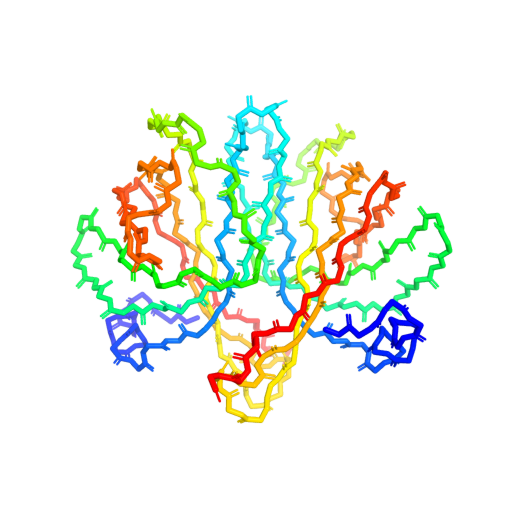 -4.016 10.141 12.102 1 90.94 86 PRO A C 1
ATOM 631 O O . PRO A 1 86 ? -3.572 10.797 13.039 1 90.94 86 PRO A O 1
ATOM 634 N N . PRO A 1 87 ? -3.684 10.32 10.719 1 88.75 87 PRO A N 1
ATOM 635 C CA . PRO A 1 87 ? -2.898 11.508 10.391 1 88.75 87 PRO A CA 1
ATOM 636 C C . PRO A 1 87 ? -3.572 12.805 10.836 1 88.75 87 PRO A C 1
ATOM 638 O O . PRO A 1 87 ? -4.801 12.867 10.906 1 88.75 87 PRO A O 1
ATOM 641 N N . SER A 1 88 ? -2.625 13.719 11.172 1 79.19 88 SER A N 1
ATOM 642 C CA . SER A 1 88 ? -3.059 15.094 11.398 1 79.19 88 SER A CA 1
ATOM 643 C C . SER A 1 88 ? -3.018 15.906 10.109 1 79.19 88 SER A C 1
ATOM 645 O O . SER A 1 88 ? -2 15.93 9.406 1 79.19 88 SER A O 1
ATOM 647 N N . ASP A 1 89 ? -4.191 16.609 9.586 1 84.94 89 ASP A N 1
ATOM 648 C CA . ASP A 1 89 ? -4.238 17.406 8.367 1 84.94 89 ASP A CA 1
ATOM 649 C C . ASP A 1 89 ? -3.816 16.594 7.148 1 84.94 89 ASP A C 1
ATOM 651 O O . ASP A 1 89 ? -3.045 17.062 6.312 1 84.94 89 ASP A O 1
ATOM 655 N N . ASP A 1 90 ? -3.994 15.312 7.105 1 89 90 ASP A N 1
ATOM 656 C CA . ASP A 1 90 ? -3.824 14.352 6.02 1 89 90 ASP A CA 1
ATOM 657 C C . ASP A 1 90 ? -2.359 13.938 5.875 1 89 90 ASP A C 1
ATOM 659 O O . ASP A 1 90 ? -1.977 13.328 4.871 1 89 90 ASP A O 1
ATOM 663 N N . VAL A 1 91 ? -1.514 14.398 6.902 1 93.56 91 VAL A N 1
ATOM 664 C CA . VAL A 1 91 ? -0.107 14.016 6.84 1 93.56 91 VAL A CA 1
ATOM 665 C C . VAL A 1 91 ? 0.216 13.047 7.977 1 93.56 91 VAL A C 1
ATOM 667 O O . VAL A 1 91 ? -0.123 13.305 9.133 1 93.56 91 VAL A O 1
ATOM 670 N N . ALA A 1 92 ? 0.765 11.93 7.68 1 95.44 92 ALA A N 1
ATOM 671 C CA . ALA A 1 92 ? 1.299 10.969 8.633 1 95.44 92 ALA A CA 1
ATOM 672 C C . ALA A 1 92 ? 2.822 10.922 8.578 1 95.44 92 ALA A C 1
ATOM 674 O O . ALA A 1 92 ? 3.408 10.773 7.504 1 95.44 92 ALA A O 1
ATOM 675 N N . THR A 1 93 ? 3.467 11.062 9.688 1 96.75 93 THR A N 1
ATOM 676 C CA . THR A 1 93 ? 4.922 10.992 9.766 1 96.75 93 THR A CA 1
ATOM 677 C C . THR A 1 93 ? 5.359 9.711 10.469 1 96.75 93 THR A C 1
ATOM 679 O O . THR A 1 93 ? 5.059 9.516 11.648 1 96.75 93 THR A O 1
ATOM 682 N N . LEU A 1 94 ? 6.023 8.898 9.727 1 97.56 94 LEU A N 1
ATOM 683 C CA . LEU A 1 94 ? 6.539 7.637 10.242 1 97.56 94 LEU A CA 1
ATOM 684 C C . LEU A 1 94 ? 7.938 7.816 10.82 1 97.56 94 LEU A C 1
ATOM 686 O O . LEU A 1 94 ? 8.812 8.414 10.188 1 97.56 94 LEU A O 1
ATOM 690 N N . THR A 1 95 ? 8.133 7.414 12.094 1 98.19 95 THR A N 1
ATOM 691 C CA . THR A 1 95 ? 9.477 7.191 12.617 1 98.19 95 THR A CA 1
ATOM 692 C C . THR A 1 95 ? 10.055 5.875 12.094 1 98.19 95 THR A C 1
ATOM 694 O O . THR A 1 95 ? 9.531 4.801 12.406 1 98.19 95 THR A O 1
ATOM 697 N N . VAL A 1 96 ? 11.172 5.941 11.383 1 97.25 96 VAL A N 1
ATOM 698 C CA . VAL A 1 96 ? 11.648 4.828 10.562 1 97.25 96 VAL A CA 1
ATOM 699 C C . VAL A 1 96 ? 12.469 3.871 11.422 1 97.25 96 VAL A C 1
ATOM 701 O O . VAL A 1 96 ? 13.375 4.293 12.148 1 97.25 96 VAL A O 1
ATOM 704 N N . SER A 1 97 ? 12.141 2.609 11.375 1 95.88 97 SER A N 1
ATOM 705 C CA . SER A 1 97 ? 12.945 1.577 12.016 1 95.88 97 SER A CA 1
ATOM 706 C C . SER A 1 97 ? 13.734 0.776 10.984 1 95.88 97 SER A C 1
ATOM 708 O O . SER A 1 97 ? 14.781 0.207 11.297 1 95.88 97 SER A O 1
ATOM 710 N N . ARG A 1 98 ? 13.234 0.704 9.766 1 93.81 98 ARG A N 1
ATOM 711 C CA . ARG A 1 98 ? 13.867 -0.096 8.727 1 93.81 98 ARG A CA 1
ATOM 712 C C . ARG A 1 98 ? 13.477 0.394 7.34 1 93.81 98 ARG A C 1
ATOM 714 O O . ARG A 1 98 ? 12.312 0.731 7.102 1 93.81 98 ARG A O 1
ATOM 721 N N . THR A 1 99 ? 14.422 0.49 6.441 1 94.31 99 THR A N 1
ATOM 722 C CA . THR A 1 99 ? 14.18 0.809 5.039 1 94.31 99 THR A CA 1
ATOM 723 C C . THR A 1 99 ? 14.773 -0.264 4.129 1 94.31 99 THR A C 1
ATOM 725 O O . THR A 1 99 ? 15.906 -0.698 4.332 1 94.31 99 THR A O 1
ATOM 728 N N . VAL A 1 100 ? 14.016 -0.68 3.191 1 91.94 100 VAL A N 1
ATOM 729 C CA . VAL A 1 100 ? 14.469 -1.623 2.172 1 91.94 100 VAL A CA 1
ATOM 730 C C . VAL A 1 100 ? 14.172 -1.061 0.783 1 91.94 100 VAL A C 1
ATOM 732 O O . VAL A 1 100 ? 13.062 -0.595 0.518 1 91.94 100 VAL A O 1
ATOM 735 N N . THR A 1 101 ? 15.188 -1.032 -0.058 1 94.25 101 THR A N 1
ATOM 736 C CA . THR A 1 101 ? 14.961 -0.673 -1.454 1 94.25 101 THR A CA 1
ATOM 737 C C . THR A 1 101 ? 14.766 -1.922 -2.309 1 94.25 101 THR A C 1
ATOM 739 O O . THR A 1 101 ? 15.188 -3.016 -1.925 1 94.25 101 THR A O 1
ATOM 742 N N . PHE A 1 102 ? 14.102 -1.739 -3.488 1 92.75 102 PHE A N 1
ATOM 743 C CA . PHE A 1 102 ? 13.875 -2.885 -4.359 1 92.75 102 PHE A CA 1
ATOM 744 C C . PHE A 1 102 ? 13.852 -2.455 -5.824 1 92.75 102 PHE A C 1
ATOM 746 O O . PHE A 1 102 ? 13.609 -1.285 -6.129 1 92.75 102 PHE A O 1
ATOM 753 N N . SER A 1 103 ? 14.289 -3.381 -6.699 1 89.12 103 SER A N 1
ATOM 754 C CA . SER A 1 103 ? 14.133 -3.273 -8.148 1 89.12 103 SER A CA 1
ATOM 755 C C . SER A 1 103 ? 13.844 -4.633 -8.773 1 89.12 103 SER A C 1
ATOM 757 O O . SER A 1 103 ? 14.328 -5.66 -8.289 1 89.12 103 SER A O 1
ATOM 759 N N . PHE A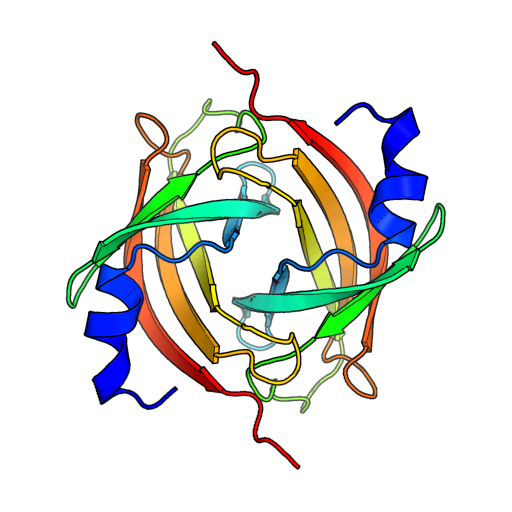 1 104 ? 12.766 -4.824 -9.484 1 75.25 104 PHE A N 1
ATOM 760 C CA . PHE A 1 104 ? 12.531 -6.098 -10.156 1 75.25 104 PHE A CA 1
ATOM 761 C C . PHE A 1 104 ? 13.562 -6.324 -11.25 1 75.25 104 PHE A C 1
ATOM 763 O O . PHE A 1 104 ? 13.875 -5.41 -12.016 1 75.25 104 PHE A O 1
ATOM 770 N N . ALA A 1 105 ? 14.555 -7.23 -10.867 1 55.16 105 ALA A N 1
ATOM 771 C CA . ALA A 1 105 ? 15.641 -7.645 -11.758 1 55.16 105 ALA A CA 1
ATOM 772 C C . ALA A 1 105 ? 15.109 -7.977 -13.148 1 55.16 105 ALA A C 1
ATOM 774 O O . ALA A 1 105 ? 14.047 -8.586 -13.289 1 55.16 105 ALA A O 1
ATOM 775 N N . ASN A 1 106 ? 15.125 -7.082 -14.125 1 44.44 106 ASN A N 1
ATOM 776 C CA . ASN A 1 106 ? 15.094 -7.559 -15.5 1 44.44 106 ASN A CA 1
ATOM 777 C C . ASN A 1 106 ? 15.719 -8.945 -15.633 1 44.44 106 ASN A C 1
ATOM 779 O O . ASN A 1 106 ? 16.828 -9.18 -15.141 1 44.44 106 ASN A O 1
ATOM 783 N N . ALA A 1 107 ? 14.844 -10.07 -15.914 1 32.56 107 ALA A N 1
ATOM 784 C CA . ALA A 1 107 ? 15.414 -11.297 -16.469 1 32.56 107 ALA A CA 1
ATOM 785 C C . ALA A 1 107 ? 16.516 -10.977 -17.484 1 32.56 107 ALA A C 1
ATOM 787 O O . ALA A 1 107 ? 16.438 -9.984 -18.203 1 32.56 107 ALA A O 1
ATOM 788 N N . MET B 1 1 ? -14.539 6.355 -6.426 1 89.62 1 MET B N 1
ATOM 789 C CA . MET B 1 1 ? -15.188 5.551 -7.461 1 89.62 1 MET B CA 1
ATOM 790 C C . MET B 1 1 ? -16.5 4.973 -6.961 1 89.62 1 MET B C 1
ATOM 792 O O . MET B 1 1 ? -16.625 4.609 -5.789 1 89.62 1 MET B O 1
ATOM 796 N N . ALA B 1 2 ? -17.484 5.086 -7.926 1 89.31 2 ALA B N 1
ATOM 797 C CA . ALA B 1 2 ? -18.75 4.453 -7.562 1 89.31 2 ALA B CA 1
ATOM 798 C C . ALA B 1 2 ? -18.594 2.936 -7.473 1 89.31 2 ALA B C 1
ATOM 800 O O . ALA B 1 2 ? -17.75 2.348 -8.164 1 89.31 2 ALA B O 1
ATOM 801 N N . GLU B 1 3 ? -19.422 2.32 -6.59 1 90.56 3 GLU B N 1
ATOM 802 C CA . GLU B 1 3 ? -19.328 0.885 -6.336 1 90.56 3 GLU B CA 1
ATOM 803 C C . GLU B 1 3 ? -19.562 0.084 -7.613 1 90.56 3 GLU B C 1
ATOM 805 O O . GLU B 1 3 ? -18.969 -0.973 -7.809 1 90.56 3 GLU B O 1
ATOM 810 N N . ASP B 1 4 ? -20.422 0.571 -8.43 1 94.25 4 ASP B N 1
ATOM 811 C CA . ASP B 1 4 ? -20.766 -0.179 -9.633 1 94.25 4 ASP B CA 1
ATOM 812 C C . ASP B 1 4 ? -19.641 -0.125 -10.656 1 94.25 4 ASP B C 1
ATOM 814 O O . ASP B 1 4 ? -19.625 -0.892 -11.625 1 94.25 4 ASP B O 1
ATOM 818 N N . GLU B 1 5 ? -18.641 0.716 -10.5 1 96.31 5 GLU B N 1
ATOM 819 C CA . GLU B 1 5 ? -17.5 0.861 -11.398 1 96.31 5 GLU B CA 1
ATOM 820 C C . GLU B 1 5 ? -16.375 -0.087 -11 1 96.31 5 GLU B C 1
ATOM 822 O O . GLU B 1 5 ? -15.414 -0.276 -11.766 1 96.31 5 GLU B O 1
ATOM 827 N N . LEU B 1 6 ? -16.516 -0.722 -9.883 1 96.19 6 LEU B N 1
ATOM 828 C CA . LEU B 1 6 ? -15.43 -1.518 -9.305 1 96.19 6 LEU B CA 1
ATOM 829 C C . LEU B 1 6 ? -15.039 -2.66 -10.242 1 96.19 6 LEU B C 1
ATOM 831 O O . LEU B 1 6 ? -13.852 -2.854 -10.523 1 96.19 6 LEU B O 1
ATOM 835 N N . PRO B 1 7 ? -15.992 -3.453 -10.812 1 96.56 7 PRO B N 1
ATOM 836 C CA . PRO B 1 7 ? -15.578 -4.551 -11.688 1 96.56 7 PRO B CA 1
ATOM 837 C C . PRO B 1 7 ? -14.773 -4.074 -12.898 1 96.56 7 PRO B C 1
ATOM 839 O O . PRO B 1 7 ? -13.766 -4.691 -13.258 1 96.56 7 PRO B O 1
ATOM 842 N N . MET B 1 8 ? -15.156 -3.041 -13.508 1 96.81 8 MET B N 1
ATOM 843 C CA . MET B 1 8 ? -14.445 -2.514 -14.672 1 96.81 8 MET B CA 1
ATOM 844 C C . MET B 1 8 ? -13.062 -2.014 -14.273 1 96.81 8 MET B C 1
ATOM 846 O O . MET B 1 8 ? -12.094 -2.201 -15.016 1 96.81 8 MET B O 1
ATOM 850 N N . PHE B 1 9 ? -13.023 -1.336 -13.18 1 97.56 9 PHE B N 1
ATOM 851 C CA . PHE B 1 9 ? -11.742 -0.868 -12.664 1 97.56 9 PHE B CA 1
ATOM 852 C C . PHE B 1 9 ? -10.781 -2.033 -12.453 1 97.56 9 PHE B C 1
ATOM 854 O O . PHE B 1 9 ? -9.641 -1.993 -12.906 1 97.56 9 PHE B O 1
ATOM 861 N N . LEU B 1 10 ? -11.203 -3.096 -11.789 1 97.94 10 LEU B N 1
ATOM 862 C CA . LEU B 1 10 ? -10.359 -4.242 -11.477 1 97.94 10 LEU B CA 1
ATOM 863 C C . LEU B 1 10 ? -9.977 -5 -12.75 1 97.94 10 LEU B C 1
ATOM 865 O O . LEU B 1 10 ? -8.891 -5.574 -12.836 1 97.94 10 LEU B O 1
ATOM 869 N N . ALA B 1 11 ? -10.875 -4.984 -13.727 1 97.44 11 ALA B N 1
ATOM 870 C CA . ALA B 1 11 ? -10.609 -5.664 -14.992 1 97.44 11 ALA B CA 1
ATOM 871 C C . ALA B 1 11 ? -9.406 -5.051 -15.703 1 97.44 11 ALA B C 1
ATOM 873 O O . ALA B 1 11 ? -8.781 -5.691 -16.547 1 97.44 11 ALA B O 1
ATOM 874 N N . GLN B 1 12 ? -9.055 -3.822 -15.422 1 97.5 12 GLN B N 1
ATOM 875 C CA . GLN B 1 12 ? -7.906 -3.148 -16.031 1 97.5 12 GLN B CA 1
ATOM 876 C C . GLN B 1 12 ? -6.609 -3.539 -15.328 1 97.5 12 GLN B C 1
ATOM 878 O O . GLN B 1 12 ? -5.539 -3.025 -15.656 1 97.5 12 GLN B O 1
ATOM 883 N N . ARG B 1 13 ? -6.68 -4.359 -14.32 1 97.75 13 ARG B N 1
ATOM 884 C CA . ARG B 1 13 ? -5.543 -4.891 -13.578 1 97.75 13 ARG B CA 1
ATOM 885 C C . ARG B 1 13 ? -4.707 -3.766 -12.977 1 97.75 13 ARG B C 1
ATOM 887 O O . ARG B 1 13 ? -3.5 -3.686 -13.211 1 97.75 13 ARG B O 1
ATOM 894 N N . PRO B 1 14 ? -5.418 -2.973 -12.141 1 97.94 14 PRO B N 1
ATOM 895 C CA . PRO B 1 14 ? -4.707 -1.836 -11.547 1 97.94 14 PRO B CA 1
ATOM 896 C C . PRO B 1 14 ? -3.572 -2.266 -10.625 1 97.94 14 PRO B C 1
ATOM 898 O O . PRO B 1 14 ? -3.584 -3.385 -10.102 1 97.94 14 PRO B O 1
ATOM 901 N N . THR B 1 15 ? -2.619 -1.359 -10.438 1 97.12 15 THR B N 1
ATOM 902 C CA . THR B 1 15 ? -1.484 -1.557 -9.547 1 97.12 15 THR B CA 1
ATOM 903 C C . THR B 1 15 ? -1.731 -0.879 -8.195 1 97.12 15 THR B C 1
ATOM 905 O O . THR B 1 15 ? -2.566 0.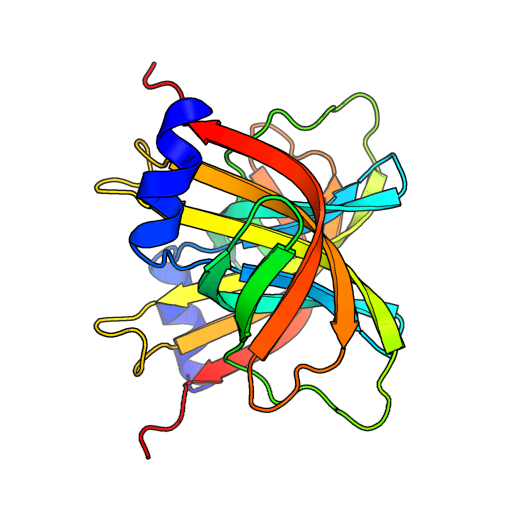021 -8.094 1 97.12 15 THR B O 1
ATOM 908 N N . GLY B 1 16 ? -1.008 -1.29 -7.238 1 97.25 16 GLY B N 1
ATOM 909 C CA . GLY B 1 16 ? -1.029 -0.748 -5.887 1 97.25 16 GLY B CA 1
ATOM 910 C C . GLY B 1 16 ? -0.116 -1.491 -4.934 1 97.25 16 GLY B C 1
ATOM 911 O O . GLY B 1 16 ? 1.077 -1.648 -5.199 1 97.25 16 GLY B O 1
ATOM 912 N N . ALA B 1 17 ? -0.756 -1.831 -3.73 1 97.62 17 ALA B N 1
ATOM 913 C CA . ALA B 1 17 ? 0.05 -2.512 -2.721 1 97.62 17 ALA B CA 1
ATOM 914 C C . ALA B 1 17 ? -0.775 -3.553 -1.971 1 97.62 17 ALA B C 1
ATOM 916 O O . ALA B 1 17 ? -2.002 -3.449 -1.902 1 97.62 17 ALA B O 1
ATOM 917 N N . ILE B 1 18 ? -0.11 -4.52 -1.476 1 97.12 18 ILE B N 1
ATOM 918 C CA . ILE B 1 18 ? -0.665 -5.449 -0.498 1 97.12 18 ILE B CA 1
ATOM 919 C C . ILE B 1 18 ? 0.065 -5.293 0.834 1 97.12 18 ILE B C 1
ATOM 921 O O . ILE B 1 18 ? 1.29 -5.148 0.865 1 97.12 18 ILE B O 1
ATOM 925 N N . CYS B 1 19 ? -0.658 -5.316 1.859 1 96.44 19 CYS B N 1
ATOM 926 C CA . CYS B 1 19 ? -0.138 -5.227 3.219 1 96.44 19 CYS B CA 1
ATOM 927 C C . CYS B 1 19 ? -0.406 -6.516 3.99 1 96.44 19 CYS B C 1
ATOM 929 O O . CYS B 1 19 ? -1.517 -7.047 3.953 1 96.44 19 CYS B O 1
ATOM 931 N N . VAL B 1 20 ? 0.572 -6.988 4.664 1 95.19 20 VAL B N 1
ATOM 932 C CA . VAL B 1 20 ? 0.442 -8.188 5.484 1 95.19 20 VAL B CA 1
ATOM 933 C C . VAL B 1 20 ? 1.224 -8.016 6.785 1 95.19 20 VAL B C 1
ATOM 935 O O . VAL B 1 20 ? 2.033 -7.09 6.91 1 95.19 20 VAL B O 1
ATOM 938 N N . VAL B 1 21 ? 0.865 -8.867 7.699 1 89.38 21 VAL B N 1
ATOM 939 C CA . VAL B 1 21 ? 1.739 -9.078 8.852 1 89.38 21 VAL B CA 1
ATOM 940 C C . VAL B 1 21 ? 2.658 -10.266 8.586 1 89.38 21 VAL B C 1
ATOM 942 O O . VAL B 1 21 ? 2.188 -11.383 8.336 1 89.38 21 VAL B O 1
ATOM 945 N N . ASP B 1 22 ? 3.896 -9.992 8.609 1 81 22 ASP B N 1
ATOM 946 C CA . ASP B 1 22 ? 4.812 -11.07 8.242 1 81 22 ASP B CA 1
ATOM 947 C C . ASP B 1 22 ? 5.062 -12.008 9.43 1 81 22 ASP B C 1
ATOM 949 O O . ASP B 1 22 ? 4.426 -11.867 10.477 1 81 22 ASP B O 1
ATOM 953 N N . ALA B 1 23 ? 5.977 -13.008 9.211 1 77.81 23 ALA B N 1
ATOM 954 C CA . ALA B 1 23 ? 6.203 -14.07 10.18 1 77.81 23 ALA B CA 1
ATOM 955 C C . ALA B 1 23 ? 6.766 -13.516 11.484 1 77.81 23 ALA B C 1
ATOM 957 O O . ALA B 1 23 ? 6.633 -14.133 12.539 1 77.81 23 ALA B O 1
ATOM 958 N N . ASP B 1 24 ? 7.434 -12.352 11.422 1 79.06 24 ASP B N 1
ATOM 959 C CA . ASP B 1 24 ? 8 -11.727 12.617 1 79.06 24 ASP B CA 1
ATOM 960 C C . ASP B 1 24 ? 6.984 -10.805 13.289 1 79.06 24 ASP B C 1
ATOM 962 O O . ASP B 1 24 ? 7.316 -10.094 14.234 1 79.06 24 ASP B O 1
ATOM 966 N N . GLY B 1 25 ? 5.77 -10.797 12.789 1 83 25 GLY B N 1
ATOM 967 C CA . GLY B 1 25 ? 4.723 -9.953 13.336 1 83 25 GLY B CA 1
ATOM 968 C C . GLY B 1 25 ? 4.824 -8.508 12.891 1 83 25 GLY B C 1
ATOM 969 O O . GLY B 1 25 ? 4.16 -7.629 13.453 1 83 25 GLY B O 1
ATOM 970 N N . GLN B 1 26 ? 5.648 -8.25 11.922 1 87.81 26 GLN B N 1
ATOM 971 C CA . GLN B 1 26 ? 5.84 -6.887 11.438 1 87.81 26 GLN B CA 1
ATOM 972 C C . GLN B 1 26 ? 4.953 -6.602 10.227 1 87.81 26 GLN B C 1
ATOM 974 O O . GLN B 1 26 ? 4.672 -7.5 9.438 1 87.81 26 GLN B O 1
ATOM 979 N N . LEU B 1 27 ? 4.512 -5.359 10.172 1 93.5 27 LEU B N 1
ATOM 980 C CA . LEU B 1 27 ? 3.746 -4.93 9.008 1 93.5 27 LEU B CA 1
ATOM 981 C C . LEU B 1 27 ? 4.645 -4.805 7.781 1 93.5 27 LEU B C 1
ATOM 983 O O . LEU B 1 27 ? 5.723 -4.211 7.855 1 93.5 27 LEU B O 1
ATOM 987 N N . LEU B 1 28 ? 4.242 -5.414 6.762 1 94.62 28 LEU B N 1
ATOM 988 C CA . LEU B 1 28 ? 4.977 -5.398 5.5 1 94.62 28 LEU B CA 1
ATOM 989 C C . LEU B 1 28 ? 4.062 -5.004 4.348 1 94.62 28 LEU B C 1
ATOM 991 O O . LEU B 1 28 ? 3.025 -5.637 4.125 1 94.62 28 LEU B O 1
ATOM 995 N N . ALA B 1 29 ? 4.355 -3.951 3.672 1 96.12 29 ALA B N 1
ATOM 996 C CA . ALA B 1 29 ? 3.668 -3.525 2.455 1 96.12 29 ALA B CA 1
ATOM 997 C C . ALA B 1 29 ? 4.535 -3.77 1.224 1 96.12 29 ALA B C 1
ATOM 999 O O . ALA B 1 29 ? 5.715 -3.412 1.207 1 96.12 29 ALA B O 1
ATOM 1000 N N . LEU B 1 30 ? 4.027 -4.359 0.178 1 95.31 30 LEU B N 1
ATOM 1001 C CA . LEU B 1 30 ? 4.73 -4.68 -1.06 1 95.31 30 LEU B CA 1
ATOM 1002 C C . LEU B 1 30 ? 3.938 -4.207 -2.273 1 95.31 30 LEU B C 1
ATOM 1004 O O . LEU B 1 30 ? 2.705 -4.188 -2.248 1 95.31 30 LEU B O 1
ATOM 1008 N N . PRO B 1 31 ? 4.637 -3.848 -3.34 1 96.12 31 PRO B N 1
ATOM 1009 C CA . PRO B 1 31 ? 3.9 -3.543 -4.57 1 96.12 31 PRO B CA 1
ATOM 1010 C C . PRO B 1 31 ? 3.096 -4.734 -5.086 1 96.12 31 PRO B C 1
ATOM 1012 O O . PRO B 1 31 ? 3.549 -5.879 -4.988 1 96.12 31 PRO B O 1
ATOM 1015 N N . ALA B 1 32 ? 1.95 -4.445 -5.594 1 96.5 32 ALA B N 1
ATOM 1016 C CA . ALA B 1 32 ? 1.08 -5.508 -6.09 1 96.5 32 ALA B CA 1
ATOM 1017 C C . ALA B 1 32 ? 0.273 -5.043 -7.297 1 96.5 32 ALA B C 1
ATOM 1019 O O . ALA B 1 32 ? 0.005 -3.85 -7.449 1 96.5 32 ALA B O 1
ATOM 1020 N N . ARG B 1 33 ? -0.1 -6.023 -8.148 1 96.75 33 ARG B N 1
ATOM 1021 C CA . ARG B 1 33 ? -0.989 -5.812 -9.281 1 96.75 33 ARG B CA 1
ATOM 1022 C C . ARG B 1 33 ? -2.127 -6.828 -9.281 1 96.75 33 ARG B C 1
ATOM 1024 O O . ARG B 1 33 ? -1.891 -8.031 -9.172 1 96.75 33 ARG B O 1
ATOM 1031 N N . VAL B 1 34 ? -3.314 -6.332 -9.469 1 98.31 34 VAL B N 1
ATOM 1032 C CA . VAL B 1 34 ? -4.469 -7.223 -9.531 1 98.31 34 VAL B CA 1
ATOM 1033 C C . VAL B 1 34 ? -4.418 -8.055 -10.805 1 98.31 34 VAL B C 1
ATOM 1035 O O . VAL B 1 34 ? -4.203 -7.516 -11.898 1 98.31 34 VAL B O 1
ATOM 1038 N N . VAL B 1 35 ? -4.676 -9.359 -10.633 1 97.31 35 VAL B N 1
ATOM 1039 C CA . VAL B 1 35 ? -4.602 -10.203 -11.82 1 97.31 35 VAL B CA 1
ATOM 1040 C C . VAL B 1 35 ? -5.91 -10.977 -11.984 1 97.31 35 VAL B C 1
ATOM 1042 O O . VAL B 1 35 ? -6.207 -11.484 -13.07 1 97.31 35 VAL B O 1
ATOM 1045 N N . ASP B 1 36 ? -6.637 -11.164 -10.93 1 97.69 36 ASP B N 1
ATOM 1046 C CA . ASP B 1 36 ? -7.945 -11.812 -10.969 1 97.69 36 ASP B CA 1
ATOM 1047 C C . ASP B 1 36 ? -8.82 -11.344 -9.805 1 97.69 36 ASP B C 1
ATOM 1049 O O . ASP B 1 36 ? -8.312 -10.867 -8.789 1 97.69 36 ASP B O 1
ATOM 1053 N N . PHE B 1 37 ? -10.141 -11.422 -10.047 1 97.69 37 PHE B N 1
ATOM 1054 C CA . PHE B 1 37 ? -11.055 -11.008 -8.984 1 97.69 37 PHE B CA 1
ATOM 1055 C C . PHE B 1 37 ? -12.445 -11.586 -9.211 1 97.69 37 PHE B C 1
ATOM 1057 O O . PHE B 1 37 ? -12.867 -11.773 -10.359 1 97.69 37 PHE B O 1
ATOM 1064 N N . ASP B 1 38 ? -13.086 -11.883 -8.109 1 95.69 38 ASP B N 1
ATOM 1065 C CA . ASP B 1 38 ? -14.508 -12.18 -8.086 1 95.69 38 ASP B CA 1
ATOM 1066 C C . ASP B 1 38 ? -15.156 -11.672 -6.801 1 95.69 38 ASP B C 1
ATOM 1068 O O . ASP B 1 38 ? -14.602 -10.805 -6.125 1 95.69 38 ASP B O 1
ATOM 1072 N N . SER B 1 39 ? -16.359 -12.125 -6.434 1 90.81 39 SER B N 1
ATOM 1073 C CA . SER B 1 39 ? -17.078 -11.57 -5.285 1 90.81 39 SER B CA 1
ATOM 1074 C C . SER B 1 39 ? -16.422 -11.984 -3.973 1 90.81 39 SER B C 1
ATOM 1076 O O . SER B 1 39 ? -16.594 -11.328 -2.947 1 90.81 39 SER B O 1
ATOM 1078 N N . ALA B 1 40 ? -15.617 -13.016 -4.008 1 96.5 40 ALA B N 1
ATOM 1079 C CA . ALA B 1 40 ? -15.125 -13.602 -2.762 1 96.5 40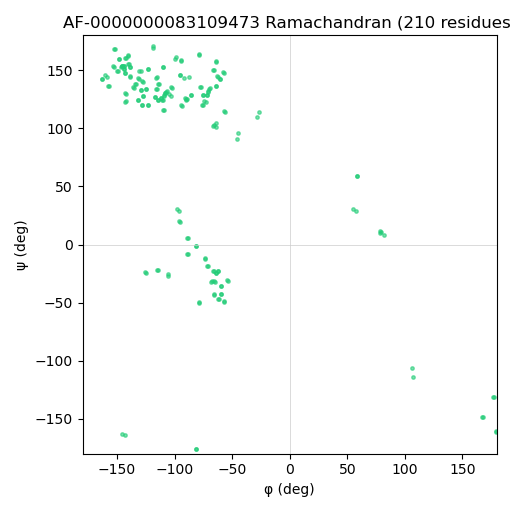 ALA B CA 1
ATOM 1080 C C . ALA B 1 40 ? -13.609 -13.422 -2.635 1 96.5 40 ALA B C 1
ATOM 1082 O O . ALA B 1 40 ? -13.062 -13.531 -1.537 1 96.5 40 ALA B O 1
ATOM 1083 N N . THR B 1 41 ? -13.008 -13.219 -3.83 1 98.06 41 THR B N 1
ATOM 1084 C CA . THR B 1 41 ? -11.547 -13.227 -3.766 1 98.06 41 THR B CA 1
ATOM 1085 C C . THR B 1 41 ? -10.969 -12.148 -4.68 1 98.06 41 THR B C 1
ATOM 1087 O O . THR B 1 41 ? -11.617 -11.719 -5.633 1 98.06 41 THR B O 1
ATOM 1090 N N . ILE B 1 42 ? -9.797 -11.688 -4.391 1 98.44 42 ILE B N 1
ATOM 1091 C CA . ILE B 1 42 ? -8.953 -10.875 -5.258 1 98.44 42 ILE B CA 1
ATOM 1092 C C . ILE B 1 42 ? -7.543 -11.445 -5.289 1 98.44 42 ILE B C 1
ATOM 1094 O O . ILE B 1 42 ? -6.961 -11.727 -4.238 1 98.44 42 ILE B O 1
ATOM 1098 N N . ALA B 1 43 ? -7.055 -11.734 -6.473 1 98.06 43 ALA B N 1
ATOM 1099 C CA . ALA B 1 43 ? -5.699 -12.242 -6.656 1 98.06 43 ALA B CA 1
ATOM 1100 C C . ALA B 1 43 ? -4.77 -11.148 -7.172 1 98.06 43 ALA B C 1
ATOM 1102 O O . ALA B 1 43 ? -5.129 -10.398 -8.078 1 98.06 43 ALA B O 1
ATOM 1103 N N . VAL B 1 44 ? -3.549 -11.086 -6.551 1 97.44 44 VAL B N 1
ATOM 1104 C CA . VAL B 1 44 ? -2.562 -10.086 -6.949 1 97.44 44 VAL B CA 1
ATOM 1105 C C . VAL B 1 44 ? -1.204 -10.75 -7.152 1 97.44 44 VAL B C 1
ATOM 1107 O O . VAL B 1 44 ? -0.859 -11.695 -6.441 1 97.44 44 VAL B O 1
ATOM 1110 N N . THR B 1 45 ? -0.456 -10.289 -8.148 1 95.25 45 THR B N 1
ATOM 1111 C CA . THR B 1 45 ? 0.976 -10.57 -8.164 1 95.25 45 THR B CA 1
ATOM 1112 C C . THR B 1 45 ? 1.716 -9.656 -7.191 1 95.25 45 THR B C 1
ATOM 1114 O O . THR B 1 45 ? 1.403 -8.469 -7.09 1 95.25 45 THR B O 1
ATOM 1117 N N . VAL B 1 46 ? 2.602 -10.25 -6.457 1 93.5 46 VAL B N 1
ATOM 1118 C CA . VAL B 1 46 ? 3.369 -9.5 -5.469 1 93.5 46 VAL B CA 1
ATOM 1119 C C . VAL B 1 46 ? 4.828 -9.406 -5.914 1 93.5 46 VAL B C 1
ATOM 1121 O O . VAL B 1 46 ? 5.449 -10.422 -6.246 1 93.5 46 VAL B O 1
ATOM 1124 N N . ASP B 1 47 ? 5.293 -8.172 -5.996 1 82.25 47 ASP B N 1
ATOM 1125 C CA . ASP B 1 47 ? 6.656 -7.898 -6.438 1 82.25 47 ASP B CA 1
ATOM 1126 C C . ASP B 1 47 ? 7.453 -7.188 -5.344 1 82.25 47 ASP B C 1
ATOM 1128 O O . ASP B 1 47 ? 6.895 -6.797 -4.316 1 82.25 47 ASP B O 1
ATOM 1132 N N . GLY B 1 48 ? 8.766 -7.078 -5.586 1 69.25 48 GLY B N 1
ATOM 1133 C CA . GLY B 1 48 ? 9.672 -6.406 -4.668 1 69.25 48 GLY B CA 1
ATOM 1134 C C . GLY B 1 48 ? 10.547 -7.367 -3.887 1 69.25 48 GLY B C 1
ATOM 1135 O O . GLY B 1 48 ? 11.273 -8.172 -4.473 1 69.25 48 GLY B O 1
ATOM 1136 N N . VAL B 1 49 ? 10.25 -7.547 -2.631 1 64.88 49 VAL B N 1
ATOM 1137 C CA . VAL B 1 49 ? 11.211 -8.227 -1.774 1 64.88 49 VAL B CA 1
ATOM 1138 C C . VAL B 1 49 ? 10.922 -9.719 -1.744 1 64.88 49 VAL B C 1
ATOM 1140 O O . VAL B 1 49 ? 9.781 -10.141 -1.953 1 64.88 49 VAL B O 1
ATOM 1143 N N . ASP B 1 50 ? 11.992 -10.344 -1.707 1 68.25 50 ASP B N 1
ATOM 1144 C CA . ASP B 1 50 ? 11.867 -11.773 -1.443 1 68.25 50 ASP B CA 1
ATOM 1145 C C . ASP B 1 50 ? 11.297 -12.023 -0.049 1 68.25 50 ASP B C 1
ATOM 1147 O O . ASP B 1 50 ? 11.883 -11.602 0.951 1 68.25 50 ASP B O 1
ATOM 1151 N N . VAL B 1 51 ? 10.062 -12.32 0.006 1 64.56 51 VAL B N 1
ATOM 1152 C CA . VAL B 1 51 ? 9.461 -12.648 1.295 1 64.56 51 VAL B CA 1
ATOM 1153 C C . VAL B 1 51 ? 9.922 -14.023 1.749 1 64.56 51 VAL B C 1
ATOM 1155 O O . VAL B 1 51 ? 9.953 -14.969 0.955 1 64.56 51 VAL B O 1
ATOM 1158 N N . ASP B 1 52 ? 10.516 -13.938 2.967 1 62.34 52 ASP B N 1
ATOM 1159 C CA . ASP B 1 52 ? 10.953 -15.219 3.525 1 62.34 52 ASP B CA 1
ATOM 1160 C C . ASP B 1 52 ? 9.781 -16.203 3.615 1 62.34 52 ASP B C 1
ATOM 1162 O O . ASP B 1 52 ? 8.828 -15.969 4.367 1 62.34 52 ASP B O 1
ATOM 1166 N N . ALA B 1 53 ? 9.867 -17.234 2.852 1 60.97 53 ALA B N 1
ATOM 1167 C CA . ALA B 1 53 ? 8.805 -18.234 2.725 1 60.97 53 ALA B CA 1
ATOM 1168 C C . ALA B 1 53 ? 9.062 -19.438 3.633 1 60.97 53 ALA B C 1
ATOM 1170 O O . ALA B 1 53 ? 8.656 -20.562 3.322 1 60.97 53 ALA B O 1
ATOM 1171 N N . THR B 1 54 ? 9.711 -19.109 4.637 1 58.19 54 THR B N 1
ATOM 1172 C CA . THR B 1 54 ? 10.008 -20.312 5.398 1 58.19 54 THR B CA 1
ATOM 1173 C C . THR B 1 54 ? 8.719 -20.953 5.938 1 58.19 54 THR B C 1
ATOM 1175 O O . THR B 1 54 ? 8.617 -22.172 6.02 1 58.19 54 THR B O 1
ATOM 1178 N N . HIS B 1 55 ? 7.766 -20.062 6.223 1 71.19 55 HIS B N 1
ATOM 1179 C CA . HIS B 1 55 ? 6.512 -20.578 6.758 1 71.19 55 HIS B CA 1
ATOM 1180 C C . HIS B 1 55 ? 5.309 -19.922 6.09 1 71.19 55 HIS B C 1
ATOM 1182 O O . HIS B 1 55 ? 5.355 -18.734 5.758 1 71.19 55 HIS B O 1
ATOM 1188 N N . SER B 1 56 ? 4.406 -20.828 5.762 1 81.38 56 SER B N 1
ATOM 1189 C CA . SER B 1 56 ? 3.154 -20.328 5.199 1 81.38 56 SER B CA 1
ATOM 1190 C C . SER B 1 56 ? 2.033 -20.359 6.23 1 81.38 56 SER B C 1
ATOM 1192 O O . SER B 1 56 ? 1.918 -21.328 6.996 1 81.38 56 SER B O 1
ATOM 1194 N N . ALA B 1 57 ? 1.398 -19.312 6.398 1 88.31 57 ALA B N 1
ATOM 1195 C CA . ALA B 1 57 ? 0.239 -19.25 7.281 1 88.31 57 ALA B CA 1
ATOM 1196 C C . ALA B 1 57 ? -0.806 -18.281 6.746 1 88.31 57 ALA B C 1
ATOM 1198 O O . ALA B 1 57 ? -0.49 -17.406 5.934 1 88.31 57 ALA B O 1
ATOM 1199 N N . GLU B 1 58 ? -2.012 -18.578 7.148 1 92.75 58 GLU B N 1
ATOM 1200 C CA . GLU B 1 58 ? -3.053 -17.594 6.879 1 92.75 58 GLU B CA 1
ATOM 1201 C C . GLU B 1 58 ? -2.887 -16.359 7.762 1 92.75 58 GLU B C 1
ATOM 1203 O O . GLU B 1 58 ? -2.613 -16.469 8.953 1 92.75 58 GLU B O 1
ATOM 1208 N N . THR B 1 59 ? -2.934 -15.211 7.199 1 92.94 59 THR B N 1
ATOM 1209 C CA . THR B 1 59 ? -2.791 -13.969 7.949 1 92.94 59 THR B CA 1
ATOM 1210 C C . THR B 1 59 ? -3.723 -12.891 7.398 1 92.94 59 THR B C 1
ATOM 1212 O O . THR B 1 59 ? -4.215 -13.008 6.273 1 92.94 59 THR B O 1
ATOM 1215 N N . GLN B 1 60 ? -3.971 -11.891 8.219 1 94.31 60 GLN B N 1
ATOM 1216 C CA . GLN B 1 60 ? -4.715 -10.727 7.746 1 94.31 60 GLN B CA 1
ATOM 1217 C C . GLN B 1 60 ? -3.961 -10.008 6.633 1 94.31 60 GLN B C 1
ATOM 1219 O O . GLN B 1 60 ? -2.73 -9.922 6.664 1 94.31 60 GLN B O 1
ATOM 1224 N N . ALA B 1 61 ? -4.746 -9.508 5.723 1 96.75 61 ALA B N 1
ATOM 1225 C CA . ALA B 1 61 ? -4.145 -8.742 4.633 1 96.75 61 ALA B CA 1
ATOM 1226 C C . ALA B 1 61 ? -5.086 -7.633 4.156 1 96.75 61 ALA B C 1
ATOM 1228 O O . ALA B 1 61 ? -6.289 -7.68 4.422 1 96.75 61 ALA B O 1
ATOM 1229 N N . CYS B 1 62 ? -4.574 -6.664 3.512 1 97.44 62 CYS B N 1
ATOM 1230 C CA . CYS B 1 62 ? -5.305 -5.57 2.879 1 97.44 62 CYS B CA 1
ATOM 1231 C C . CYS B 1 62 ? -4.652 -5.172 1.56 1 97.44 62 CYS B C 1
ATOM 1233 O O . CYS B 1 62 ? -3.436 -4.996 1.49 1 97.44 62 CYS B O 1
ATOM 1235 N N . VAL B 1 63 ? -5.395 -5.09 0.535 1 97.94 63 VAL B N 1
ATOM 1236 C CA . VAL B 1 63 ? -4.945 -4.629 -0.774 1 97.94 63 VAL B CA 1
ATOM 1237 C C . VAL B 1 63 ? -5.523 -3.244 -1.062 1 97.94 63 VAL B C 1
ATOM 1239 O O . VAL B 1 63 ? -6.711 -3.004 -0.837 1 97.94 63 VAL B O 1
ATOM 1242 N N . VAL B 1 64 ? -4.688 -2.324 -1.468 1 97.31 64 VAL B N 1
ATOM 1243 C CA . VAL B 1 64 ? -5.137 -1.055 -2.025 1 97.31 64 VAL B CA 1
ATOM 1244 C C . VAL B 1 64 ? -4.672 -0.932 -3.475 1 97.31 64 VAL B C 1
ATOM 1246 O O . VAL B 1 64 ? -3.514 -1.213 -3.787 1 97.31 64 VAL B O 1
ATOM 1249 N N . ALA B 1 65 ? -5.57 -0.656 -4.371 1 97.56 65 ALA B N 1
ATOM 1250 C CA . ALA B 1 65 ? -5.301 -0.414 -5.785 1 97.56 65 ALA B CA 1
ATOM 1251 C C . ALA B 1 65 ? -5.934 0.894 -6.25 1 97.56 65 ALA B C 1
ATOM 1253 O O . ALA B 1 65 ? -7.043 1.234 -5.832 1 97.56 65 ALA B O 1
ATOM 1254 N N . ASP B 1 66 ? -5.211 1.601 -7.09 1 96.75 66 ASP B N 1
ATOM 1255 C CA . ASP B 1 66 ? -5.738 2.902 -7.488 1 96.75 66 ASP B CA 1
ATOM 1256 C C . ASP B 1 66 ? -5.238 3.293 -8.875 1 96.75 66 ASP B C 1
ATOM 1258 O O . ASP B 1 66 ? -4.41 2.594 -9.461 1 96.75 66 ASP B O 1
ATOM 1262 N N . THR B 1 67 ? -5.82 4.285 -9.414 1 95.06 67 THR B N 1
ATOM 1263 C CA . THR B 1 67 ? -5.445 4.918 -10.672 1 95.06 67 THR B CA 1
ATOM 1264 C C . THR B 1 67 ? -5.664 6.426 -10.609 1 95.06 67 THR B C 1
ATOM 1266 O O . THR B 1 67 ? -6.492 6.906 -9.828 1 95.06 67 THR B O 1
ATOM 1269 N N . PHE B 1 68 ? -4.852 7.145 -11.383 1 93.75 68 PHE B N 1
ATOM 1270 C CA . PHE B 1 68 ? -5.023 8.594 -11.484 1 93.75 68 PHE B CA 1
ATOM 1271 C C . PHE B 1 68 ? -4.289 9.141 -12.703 1 93.75 68 PHE B C 1
ATOM 1273 O O . PHE B 1 68 ? -3.262 8.594 -13.109 1 93.75 68 PHE B O 1
ATOM 1280 N N . THR B 1 69 ? -4.949 10.164 -13.367 1 91.38 69 THR B N 1
ATOM 1281 C CA . THR B 1 69 ? -4.207 10.969 -14.336 1 91.38 69 THR B CA 1
ATOM 1282 C C . THR B 1 69 ? -3.346 12.008 -13.625 1 91.38 69 THR B C 1
ATOM 1284 O O . THR B 1 69 ? -2.152 12.133 -13.906 1 91.38 69 THR B O 1
ATOM 1287 N N . ALA B 1 70 ? -3.98 12.773 -12.672 1 91.38 70 ALA B N 1
ATOM 1288 C CA . ALA B 1 70 ? -3.33 13.586 -11.641 1 91.38 70 ALA B CA 1
ATOM 1289 C C . ALA B 1 70 ? -3.662 13.07 -10.25 1 91.38 70 ALA B C 1
ATOM 1291 O O . ALA B 1 70 ? -4.762 12.57 -10.008 1 91.38 70 ALA B O 1
ATOM 1292 N N . TYR B 1 71 ? -2.693 13.148 -9.375 1 90.38 71 TYR B N 1
ATOM 1293 C CA . TYR B 1 71 ? -2.869 12.539 -8.062 1 90.38 71 TYR B CA 1
ATOM 1294 C C . TYR B 1 71 ? -4.141 13.039 -7.391 1 90.38 71 TYR B C 1
ATOM 1296 O O . TYR B 1 71 ? -4.805 12.297 -6.664 1 90.38 71 TYR B O 1
ATOM 1304 N N . ARG B 1 72 ? -4.555 14.219 -7.633 1 87.25 72 ARG B N 1
ATOM 1305 C CA . ARG B 1 72 ? -5.758 14.789 -7.035 1 87.25 72 ARG B CA 1
ATOM 1306 C C . ARG B 1 72 ? -7.008 14.07 -7.52 1 87.25 72 ARG B C 1
ATOM 1308 O O . ARG B 1 72 ? -8.078 14.203 -6.926 1 87.25 72 ARG B O 1
ATOM 1315 N N . ASP B 1 73 ? -6.969 13.398 -8.68 1 90.38 73 ASP B N 1
ATOM 1316 C CA . ASP B 1 73 ? -8.102 12.695 -9.266 1 90.38 73 ASP B CA 1
ATOM 1317 C C . ASP B 1 73 ? -8.062 11.211 -8.914 1 90.38 73 ASP B C 1
ATOM 1319 O O . ASP B 1 73 ? -8.711 10.391 -9.57 1 90.38 73 ASP B O 1
ATOM 1323 N N . ILE B 1 74 ? -7.371 10.867 -7.93 1 93.94 74 ILE B N 1
ATOM 1324 C CA . ILE B 1 74 ? -7.113 9.469 -7.617 1 93.94 74 ILE B CA 1
ATOM 1325 C C . ILE B 1 74 ? -8.422 8.773 -7.262 1 93.94 74 ILE B C 1
ATOM 1327 O O . ILE B 1 74 ? -9.281 9.352 -6.594 1 93.94 74 ILE B O 1
ATOM 1331 N N . ARG B 1 75 ? -8.602 7.633 -7.762 1 94.88 75 ARG B N 1
ATOM 1332 C CA . ARG B 1 75 ? -9.695 6.738 -7.402 1 94.88 75 ARG B CA 1
ATOM 1333 C C . ARG B 1 75 ? -9.211 5.297 -7.281 1 94.88 75 ARG B C 1
ATOM 1335 O O . ARG B 1 75 ? -8.219 4.922 -7.906 1 94.88 75 ARG B O 1
ATOM 1342 N N . GLY B 1 76 ? -9.898 4.547 -6.477 1 96.56 76 GLY B N 1
ATOM 1343 C CA . GLY B 1 76 ? -9.445 3.18 -6.281 1 96.56 76 GLY B CA 1
ATOM 1344 C C . GLY B 1 76 ? -10.297 2.398 -5.301 1 96.56 76 GLY B C 1
ATOM 1345 O O . GLY B 1 76 ? -11.477 2.705 -5.117 1 96.56 76 GLY B O 1
ATOM 1346 N N . ALA B 1 77 ? -9.758 1.329 -4.781 1 96.19 77 ALA B N 1
ATOM 1347 C CA . ALA B 1 77 ? -10.445 0.428 -3.861 1 96.19 77 ALA B CA 1
ATOM 1348 C C . ALA B 1 77 ? -9.492 -0.098 -2.793 1 96.19 77 ALA B C 1
ATOM 1350 O O . ALA B 1 77 ? -8.297 -0.258 -3.041 1 96.19 77 ALA B O 1
ATOM 1351 N N . ILE B 1 78 ? -10.008 -0.327 -1.659 1 96.25 78 ILE B N 1
ATOM 1352 C CA . ILE B 1 78 ? -9.367 -1 -0.533 1 96.25 78 ILE B CA 1
ATOM 1353 C C . ILE B 1 78 ? -10.086 -2.314 -0.242 1 96.25 78 ILE B C 1
ATOM 1355 O O . ILE B 1 78 ? -11.312 -2.338 -0.063 1 96.25 78 ILE B O 1
ATOM 1359 N N . VAL B 1 79 ? -9.352 -3.357 -0.249 1 96.69 79 VAL B N 1
ATOM 1360 C CA . VAL B 1 79 ? -9.922 -4.688 -0.056 1 96.69 79 VAL B CA 1
ATOM 1361 C C . VAL B 1 79 ? -9.242 -5.371 1.129 1 96.69 79 VAL B C 1
ATOM 1363 O O . VAL B 1 79 ? -8.023 -5.566 1.127 1 96.69 79 VAL B O 1
ATOM 1366 N N . GLN B 1 80 ? -10.031 -5.699 2.09 1 96.75 80 GLN B N 1
ATOM 1367 C CA . GLN B 1 80 ? -9.516 -6.336 3.297 1 96.75 80 GLN B CA 1
ATOM 1368 C C . GLN B 1 80 ? -9.961 -7.797 3.379 1 96.75 80 GLN B C 1
ATOM 1370 O O . GLN B 1 80 ? -11.023 -8.156 2.867 1 96.75 80 GLN B O 1
ATOM 1375 N N . GLY B 1 81 ? -9.133 -8.586 4.066 1 96.75 81 GLY B N 1
ATOM 1376 C CA . GLY B 1 81 ? -9.445 -9.992 4.277 1 96.75 81 GLY B CA 1
ATOM 1377 C C . GLY B 1 81 ? -8.266 -10.789 4.797 1 96.75 81 GLY B C 1
ATOM 1378 O O . GLY B 1 81 ? -7.504 -10.305 5.637 1 96.75 81 GLY B O 1
ATOM 1379 N N . THR B 1 82 ? -8.219 -12.086 4.41 1 96.62 82 THR B N 1
ATOM 1380 C CA . THR B 1 82 ? -7.125 -12.969 4.805 1 96.62 82 THR B CA 1
ATOM 1381 C C . THR B 1 82 ? -6.441 -13.562 3.576 1 96.62 82 THR B C 1
ATOM 1383 O O . THR B 1 82 ? -7.059 -13.688 2.516 1 96.62 82 THR B O 1
ATOM 1386 N N . VAL B 1 83 ? -5.203 -13.844 3.74 1 95.94 83 VAL B N 1
ATOM 1387 C CA . VAL B 1 83 ? -4.398 -14.406 2.662 1 95.94 83 VAL B CA 1
ATOM 1388 C C . VAL B 1 83 ? -3.488 -15.5 3.215 1 95.94 83 VAL B C 1
ATOM 1390 O O . VAL B 1 83 ? -3.104 -15.461 4.387 1 95.94 83 VAL B O 1
ATOM 1393 N N . THR B 1 84 ? -3.277 -16.547 2.404 1 92.94 84 THR B N 1
ATOM 1394 C CA . THR B 1 84 ? -2.154 -17.422 2.691 1 92.94 84 THR B CA 1
ATOM 1395 C C . THR B 1 84 ? -0.834 -16.781 2.289 1 92.94 84 THR B C 1
ATOM 1397 O O . THR B 1 84 ? -0.676 -16.328 1.149 1 92.94 84 THR B O 1
ATOM 1400 N N . TRP B 1 85 ? 0.161 -16.75 3.211 1 91.38 85 TRP B N 1
ATOM 1401 C CA . TRP B 1 85 ? 1.4 -16.016 2.988 1 91.38 85 TRP B CA 1
ATOM 1402 C C . TRP B 1 85 ? 2.611 -16.844 3.375 1 91.38 85 TRP B C 1
ATOM 1404 O O . TRP B 1 85 ? 2.607 -17.516 4.414 1 91.38 85 TRP B O 1
ATOM 1414 N N . PRO B 1 86 ? 3.662 -16.859 2.643 1 90.94 86 PRO B N 1
ATOM 1415 C CA . PRO B 1 86 ? 3.908 -16.031 1.464 1 90.94 86 PRO B CA 1
ATOM 1416 C C . PRO B 1 86 ? 3.197 -16.547 0.216 1 90.94 86 PRO B C 1
ATOM 1418 O O . PRO B 1 86 ? 2.654 -17.656 0.225 1 90.94 86 PRO B O 1
ATOM 1421 N N . PRO B 1 87 ? 3.121 -15.586 -0.832 1 88.81 87 PRO B N 1
ATOM 1422 C CA . PRO B 1 87 ? 2.477 -16.016 -2.07 1 88.81 87 PRO B CA 1
ATOM 1423 C C . PRO B 1 87 ? 3.156 -17.234 -2.691 1 88.81 87 PRO B C 1
ATOM 1425 O O . PRO B 1 87 ? 4.355 -17.438 -2.502 1 88.81 87 PRO B O 1
ATOM 1428 N N . SER B 1 88 ? 2.26 -18 -3.338 1 79.69 88 SER B N 1
ATOM 1429 C CA . SER B 1 88 ? 2.744 -19.078 -4.195 1 79.69 88 SER B CA 1
ATOM 1430 C C . SER B 1 88 ? 2.941 -18.594 -5.629 1 79.69 88 SER B C 1
ATOM 1432 O O . SER B 1 88 ? 2.033 -18.016 -6.223 1 79.69 88 SER B O 1
ATOM 1434 N N . ASP B 1 89 ? 4.191 -18.766 -6.324 1 85 89 ASP B N 1
ATOM 1435 C CA . ASP B 1 89 ? 4.469 -18.344 -7.691 1 85 89 ASP B CA 1
ATOM 1436 C C . ASP B 1 89 ? 4.18 -16.844 -7.875 1 85 89 ASP B C 1
ATOM 1438 O O . ASP B 1 89 ? 3.566 -16.438 -8.859 1 85 89 ASP B O 1
ATOM 1442 N N . ASP B 1 90 ? 4.328 -16.016 -6.867 1 88.88 90 ASP B N 1
ATOM 1443 C CA . ASP B 1 90 ? 4.262 -14.562 -6.824 1 88.88 90 ASP B CA 1
ATOM 1444 C C . ASP B 1 90 ? 2.812 -14.078 -6.828 1 88.88 90 ASP B C 1
ATOM 1446 O O . ASP B 1 90 ? 2.549 -12.898 -7.043 1 88.88 90 ASP B O 1
ATOM 1450 N N . VAL B 1 91 ? 1.854 -15.094 -6.66 1 93.5 91 VAL B N 1
ATOM 1451 C CA . VAL B 1 91 ? 0.452 -14.695 -6.625 1 93.5 91 VAL B CA 1
ATOM 1452 C C . VAL B 1 91 ? -0.114 -14.922 -5.227 1 93.5 91 VAL B C 1
ATOM 1454 O O . VAL B 1 91 ? 0.054 -16 -4.648 1 93.5 91 VAL B O 1
ATOM 1457 N N . ALA B 1 92 ? -0.685 -13.938 -4.645 1 95.38 92 ALA B N 1
ATOM 1458 C CA . ALA B 1 92 ? -1.431 -14.016 -3.391 1 95.38 92 ALA B CA 1
ATOM 1459 C C . ALA B 1 92 ? -2.928 -13.828 -3.631 1 95.38 92 ALA B C 1
ATOM 1461 O O . ALA B 1 92 ? -3.344 -12.867 -4.281 1 95.38 92 ALA B O 1
ATOM 1462 N N . THR B 1 93 ? -3.729 -14.711 -3.139 1 96.75 93 THR B N 1
ATOM 1463 C CA . THR B 1 93 ? -5.18 -14.617 -3.262 1 96.75 93 THR B CA 1
ATOM 1464 C C . THR B 1 93 ? -5.816 -14.305 -1.91 1 96.75 93 THR B C 1
ATOM 1466 O O . THR B 1 93 ? -5.715 -15.102 -0.973 1 96.75 93 THR B O 1
ATOM 1469 N N . LEU B 1 94 ? -6.414 -13.172 -1.858 1 97.62 94 LEU B N 1
ATOM 1470 C CA . LEU B 1 94 ? -7.09 -12.719 -0.649 1 97.62 94 LEU B CA 1
ATOM 1471 C C . LEU B 1 94 ? -8.547 -13.164 -0.64 1 97.62 94 LEU B C 1
ATOM 1473 O O . LEU B 1 94 ? -9.266 -12.984 -1.626 1 97.62 94 LEU B O 1
ATOM 1477 N N . THR B 1 95 ? -8.969 -13.859 0.428 1 98.19 95 THR B N 1
ATOM 1478 C CA . THR B 1 95 ? -10.391 -14.023 0.711 1 98.19 95 THR B CA 1
ATOM 1479 C C . THR B 1 95 ? -10.977 -12.742 1.305 1 98.19 95 THR B C 1
ATOM 1481 O O . THR B 1 95 ? -10.586 -12.328 2.4 1 98.19 95 THR B O 1
ATOM 1484 N N . VAL B 1 96 ? -11.961 -12.156 0.643 1 97.38 96 VAL B N 1
ATOM 1485 C CA . VAL B 1 96 ? -12.375 -10.789 0.913 1 97.38 96 VAL B CA 1
ATOM 1486 C C . VAL B 1 96 ? -13.391 -10.773 2.057 1 97.38 96 VAL B C 1
ATOM 1488 O O . VAL B 1 96 ? -14.359 -11.539 2.047 1 97.38 96 VAL B O 1
ATOM 1491 N N . SER B 1 97 ? -13.141 -9.953 3.045 1 95.94 97 SER B N 1
ATOM 1492 C CA . SER B 1 97 ? -14.117 -9.727 4.109 1 95.94 97 SER B CA 1
ATOM 1493 C C . SER B 1 97 ? -14.789 -8.367 3.953 1 95.94 97 SER B C 1
ATOM 1495 O O . SER B 1 97 ? -15.914 -8.164 4.422 1 95.94 97 SER B O 1
ATOM 1497 N N . ARG B 1 98 ? -14.117 -7.426 3.314 1 93.94 98 ARG B N 1
ATOM 1498 C CA . ARG B 1 98 ? -14.648 -6.07 3.176 1 93.94 98 ARG B CA 1
ATOM 1499 C C . ARG B 1 98 ? -14 -5.352 1.998 1 93.94 98 ARG B C 1
ATOM 1501 O O . ARG B 1 98 ? -12.797 -5.469 1.775 1 93.94 98 ARG B O 1
ATOM 1508 N N . THR B 1 99 ? -14.797 -4.656 1.211 1 94.5 99 THR B N 1
ATOM 1509 C CA . THR B 1 99 ? -14.312 -3.803 0.13 1 94.5 99 THR B CA 1
ATOM 1510 C C . THR B 1 99 ? -14.836 -2.379 0.291 1 94.5 99 THR B C 1
ATOM 1512 O O . THR B 1 99 ? -16.016 -2.172 0.571 1 94.5 99 THR B O 1
ATOM 1515 N N . VAL B 1 100 ? -13.969 -1.448 0.145 1 92.12 100 VAL B N 1
ATOM 1516 C CA . VAL B 1 100 ? -14.32 -0.032 0.157 1 92.12 100 VAL B CA 1
ATOM 1517 C C . VAL B 1 100 ? -13.766 0.649 -1.094 1 92.12 100 VAL B C 1
ATOM 1519 O O . VAL B 1 100 ? -12.602 0.472 -1.441 1 92.12 100 VAL B O 1
ATOM 1522 N N . THR B 1 101 ? -14.625 1.347 -1.804 1 94.38 101 THR B N 1
ATOM 1523 C CA . THR B 1 101 ? -14.156 2.168 -2.914 1 94.38 101 THR B CA 1
ATOM 1524 C C . THR B 1 101 ? -13.922 3.605 -2.463 1 94.38 101 THR B C 1
ATOM 1526 O O . THR B 1 101 ? -14.469 4.039 -1.445 1 94.38 101 THR B O 1
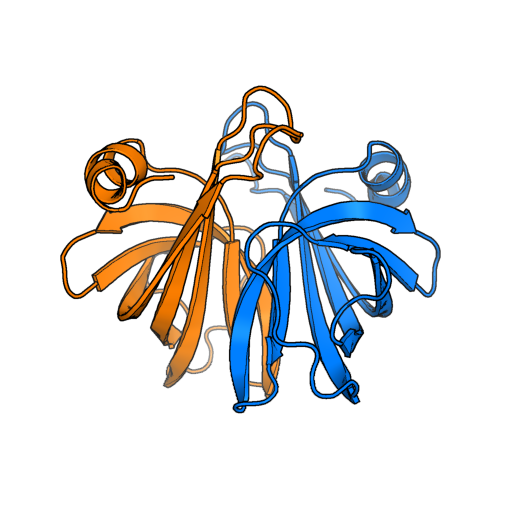ATOM 1529 N N . PHE B 1 102 ? -13.086 4.348 -3.238 1 93 102 PHE B N 1
ATOM 1530 C CA . PHE B 1 102 ? -12.805 5.734 -2.871 1 93 102 PHE B CA 1
ATOM 1531 C C . PHE B 1 102 ? -12.523 6.574 -4.109 1 93 102 PHE B C 1
ATOM 1533 O O . PHE B 1 102 ? -12.156 6.043 -5.156 1 93 102 PHE B O 1
ATOM 1540 N N . SER B 1 103 ? -12.883 7.863 -4.02 1 89.19 103 SER B N 1
ATOM 1541 C CA . SER B 1 103 ? -12.5 8.891 -4.977 1 89.19 103 SER B CA 1
ATOM 1542 C C . SER B 1 103 ? -12.203 10.219 -4.277 1 89.19 103 SER B C 1
ATOM 1544 O O . SER B 1 103 ? -12.812 10.531 -3.252 1 89.19 103 SER B O 1
ATOM 1546 N N . PHE B 1 104 ? -11.055 10.805 -4.418 1 74.81 104 PHE B N 1
ATOM 1547 C CA . PHE B 1 104 ? -10.82 12.117 -3.824 1 74.81 104 PHE B CA 1
ATOM 1548 C C . PHE B 1 104 ? -11.688 13.18 -4.492 1 74.81 104 PHE B C 1
ATOM 1550 O O . PHE B 1 104 ? -11.812 13.203 -5.719 1 74.81 104 PHE B O 1
ATOM 1557 N N . ALA B 1 105 ? -12.797 13.523 -3.732 1 55.56 105 ALA B N 1
ATOM 1558 C CA . ALA B 1 105 ? -13.758 14.547 -4.129 1 55.56 105 ALA B CA 1
ATOM 1559 C C . ALA B 1 105 ? -13.047 15.805 -4.621 1 55.56 105 ALA B C 1
ATOM 1561 O O . ALA B 1 105 ? -12.062 16.25 -4.02 1 55.56 105 ALA B O 1
ATOM 1562 N N . ASN B 1 106 ? -12.727 15.992 -5.906 1 44.31 106 ASN B N 1
ATOM 1563 C CA . ASN B 1 106 ? -12.516 17.359 -6.363 1 44.31 106 ASN B CA 1
ATOM 1564 C C . ASN B 1 106 ? -13.297 18.359 -5.512 1 44.31 106 ASN B C 1
ATOM 1566 O O . ASN B 1 106 ? -14.484 18.172 -5.258 1 44.31 106 ASN B O 1
ATOM 1570 N N . ALA B 1 107 ? -12.555 19.312 -4.684 1 33.03 107 ALA B N 1
ATOM 1571 C CA . ALA B 1 107 ? -13.18 20.547 -4.207 1 33.03 107 ALA B CA 1
ATOM 1572 C C . ALA B 1 107 ? -14.102 21.141 -5.266 1 33.03 107 ALA B C 1
ATOM 1574 O O . ALA B 1 107 ? -13.812 21.062 -6.461 1 33.03 107 ALA B O 1
#

pLDDT: mean 90.02, std 11.97, range [32.56, 98.44]

Sequence (214 aa):
MAEDELPMFLAQRPTGAICVVDADGQLLALPARVVDFDSATIAVTVDGVDVDATHSAETQACVVADTFTAYRDIRGAIVQGTVTWPPSDDVATLTVSRTVTFSFANAMAEDELPMFLAQRPTGAICVVDADGQLLALPARVVDFDSATIAVTVDGVDVDATHSAETQACVVADTFTAYRDIRGAIVQGTVTWPPSDDVATLTVSRTVTFSFANA

Secondary structure (DSSP, 8-state):
--GGGHHHHHHT--EEEEEEE-TTS-EEEEEEEEEEE-SSEEEEEE-SS----S--EEEEEEEEEEE-SSGGG-EEEEEEEEEEESPBTTEEEEEEEEEEEEE----/--GGGHHHHHHT--EEEEEEE-TTS-EEEEEEEEEEE-SSEEEEEE-SS----S--EEEEEEEEEEE-SSGGG-EEEEEEEEEEESPBTTEEEEEEEEEEEEE----